Protein AF-A0A3R6VGF9-F1 (afdb_monomer_lite)

InterPro domains:
  IPR011992 EF-hand domain pair [SSF47473] (1-126)

Foldseek 3Di:
DALVVQLVLVCVLQVLADSLLSNQLQCLLPPVNPNDRDPVSLVVLLVLLPDDPDDPVVSLVVLLVSLQSSQPSVPPQKHALVSVVVVQCRRVNPVGDVCPVVLSCVLCPDVDPDRIDGSVSSSVCSVVPGPVSSRVVSNSSSVSSVPDPDVVVVVVCCVPVPVNVLVVLVVLFVDDSVRLVVLVVVLVVVCVPPPWDQQLVCCVVPPCVPFPNLLSVLVCVLCDGTDDSSNVSRVCRQCPPDDPVSVVVVSVSSQDDPNHRPPVSVVSVVVRVVVPDDPDDD

Secondary structure (DSSP, 8-state):
--HHHHHHHHHHH-TT--HHHHHHHHHHH-TT--SS--HHHHHHHHHTTS--SS-HHHHHHHHHHHHHHHH-TT-SSEEEHHHHHHHHHHHH-TT--TTHHHHHHHHH--SS---EEEHHHHHHHHHTTTTTHHHHHHHHHHHHHSS---HHHHHHHHHH-HHHHHHHHHHHSS--HHHHHHHHHHHHHHTTT-SSEEHHHHHHHHHTTTS-HHHHHHHHHHH-SEE-HHHHHHHHIIIIIS-HHHHHHHHHHHH-BTTB--HHHHHHHHHHHHTT------

Sequence (282 aa):
MDKDTFRNMVLQAFPRMPKTLGERLFDVLNTERSGLLQWSELLSGLDLTQNVHGNKALLVENQCKLLFDVYDLSESGLLQRDILDRFTNVIYGVRGIAGADEALSALFDKPSKVSTIGYADFSKAYLTKTPAFLFTWLEKLARHVGRKPHPAILDIQDRYNVVRVRERIERSTLLTLEEICSLEKWFQRSLKGRPKLDTTEFLVDNLERFVSRPFCDLLATFLGKTLDFVGFCTLLSKFSRGDDAAKRLFVFQVAQTDGQIPQDRAVLLEKSLSSAAPDVTL

Radius of gyration: 30.1 Å; chains: 1; bounding box: 65×45×82 Å

Organism: NCBI:txid157072

Structure (mmCIF, N/CA/C/O backbone):
data_AF-A0A3R6VGF9-F1
#
_entry.id   AF-A0A3R6VGF9-F1
#
loop_
_atom_site.group_PDB
_atom_site.id
_atom_site.type_symbol
_atom_site.label_atom_id
_atom_site.label_alt_id
_atom_site.label_comp_id
_atom_site.label_asym_id
_atom_site.label_entity_id
_atom_site.label_seq_id
_atom_site.pdbx_PDB_ins_code
_atom_site.Cartn_x
_atom_site.Cartn_y
_atom_site.Cartn_z
_atom_site.occupancy
_atom_site.B_iso_or_equiv
_atom_site.auth_seq_id
_atom_site.auth_comp_id
_atom_site.auth_asym_id
_atom_site.auth_atom_id
_atom_site.pdbx_PDB_model_num
ATOM 1 N N . MET A 1 1 ? 0.134 2.666 -2.646 1.00 68.50 1 MET A N 1
ATOM 2 C CA . MET A 1 1 ? -0.745 1.502 -2.886 1.00 68.50 1 MET A CA 1
ATOM 3 C C . MET A 1 1 ? -2.165 2.014 -3.009 1.00 68.50 1 MET A C 1
ATOM 5 O O . MET A 1 1 ? -2.587 2.761 -2.140 1.00 68.50 1 MET A O 1
ATOM 9 N N . ASP A 1 2 ? -2.876 1.684 -4.083 1.00 70.50 2 ASP A N 1
ATOM 10 C CA . ASP A 1 2 ? -4.272 2.106 -4.248 1.00 70.50 2 ASP A CA 1
ATOM 11 C C . ASP A 1 2 ? -5.235 1.331 -3.326 1.00 70.50 2 ASP A C 1
ATOM 13 O O . ASP A 1 2 ? -4.895 0.292 -2.744 1.00 70.50 2 ASP A O 1
ATOM 17 N N . LYS A 1 3 ? -6.448 1.873 -3.191 1.00 71.06 3 LYS A N 1
ATOM 18 C CA . LYS A 1 3 ? -7.500 1.393 -2.285 1.00 71.06 3 LYS A CA 1
ATOM 19 C C . LYS A 1 3 ? -7.951 -0.035 -2.603 1.00 71.06 3 LYS A C 1
ATOM 21 O O . LYS A 1 3 ? -8.174 -0.822 -1.684 1.00 71.06 3 LYS A O 1
ATOM 26 N N . ASP A 1 4 ? -8.018 -0.406 -3.881 1.00 68.62 4 ASP A N 1
ATOM 27 C CA . ASP A 1 4 ? -8.412 -1.751 -4.313 1.00 68.62 4 ASP A CA 1
ATOM 28 C C . ASP A 1 4 ? -7.348 -2.800 -3.968 1.00 68.62 4 ASP A C 1
ATOM 30 O O . ASP A 1 4 ? -7.673 -3.886 -3.479 1.00 68.62 4 ASP A O 1
ATOM 34 N N . THR A 1 5 ? -6.073 -2.463 -4.166 1.00 68.62 5 THR A N 1
ATOM 35 C CA . THR A 1 5 ? -4.931 -3.321 -3.839 1.00 68.62 5 THR A CA 1
ATOM 36 C C . THR A 1 5 ? -4.817 -3.539 -2.332 1.00 68.62 5 THR A C 1
ATOM 38 O O . THR A 1 5 ? -4.706 -4.685 -1.887 1.00 68.62 5 THR A O 1
ATOM 41 N N . PHE A 1 6 ? -4.925 -2.472 -1.533 1.00 72.06 6 PHE A N 1
ATOM 42 C CA . PHE A 1 6 ? -4.947 -2.583 -0.072 1.00 72.06 6 PHE A CA 1
ATOM 43 C C . PHE A 1 6 ? -6.117 -3.445 0.402 1.00 72.06 6 PHE A C 1
ATOM 45 O O . PHE A 1 6 ? -5.930 -4.372 1.190 1.00 72.06 6 PHE A O 1
ATOM 52 N N . ARG A 1 7 ? -7.317 -3.207 -0.140 1.00 73.00 7 ARG A N 1
ATOM 53 C CA . ARG A 1 7 ? -8.508 -4.000 0.173 1.00 73.00 7 ARG A CA 1
ATOM 54 C C . ARG A 1 7 ? -8.282 -5.481 -0.106 1.00 73.00 7 ARG A C 1
ATOM 56 O O . ARG A 1 7 ? -8.628 -6.305 0.732 1.00 73.00 7 ARG A O 1
ATOM 63 N N . ASN A 1 8 ? -7.694 -5.837 -1.246 1.00 68.38 8 ASN A N 1
ATOM 64 C CA . ASN A 1 8 ? -7.430 -7.236 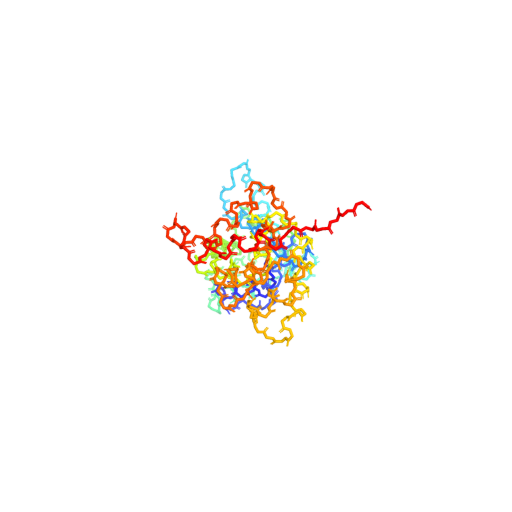-1.580 1.00 68.38 8 ASN A CA 1
ATOM 65 C C . ASN A 1 8 ? -6.459 -7.890 -0.583 1.00 68.38 8 ASN A C 1
ATOM 67 O O . ASN A 1 8 ? -6.690 -9.025 -0.170 1.00 68.38 8 ASN A O 1
ATOM 71 N N . MET A 1 9 ? -5.424 -7.172 -0.138 1.00 68.44 9 MET A N 1
ATOM 72 C CA . MET A 1 9 ? -4.503 -7.660 0.898 1.00 68.44 9 MET A CA 1
ATOM 73 C C . MET A 1 9 ? -5.200 -7.849 2.252 1.00 68.44 9 MET A C 1
ATOM 75 O O . MET A 1 9 ? -4.987 -8.851 2.934 1.00 68.44 9 MET A O 1
ATOM 79 N N . VAL A 1 10 ? -6.072 -6.914 2.633 1.00 67.19 10 VAL A N 1
ATOM 80 C CA . VAL A 1 10 ? -6.846 -6.998 3.877 1.00 67.19 10 VAL A CA 1
ATOM 81 C C . VAL A 1 10 ? -7.865 -8.137 3.819 1.00 67.19 10 VAL A C 1
ATOM 83 O O . VAL A 1 10 ? -7.975 -8.893 4.780 1.00 67.19 10 VAL A O 1
ATOM 86 N N . LEU A 1 11 ? -8.559 -8.325 2.693 1.00 65.62 11 LEU A N 1
ATOM 87 C CA . LEU A 1 11 ? -9.512 -9.421 2.492 1.00 65.62 11 LEU A CA 1
ATOM 88 C C . LEU A 1 11 ? -8.831 -10.794 2.469 1.00 65.62 11 LEU A C 1
ATOM 90 O O . LEU A 1 11 ? -9.431 -11.770 2.906 1.00 65.62 11 LEU A O 1
ATOM 94 N N . GLN A 1 12 ? -7.577 -10.896 2.023 1.00 67.38 12 GLN A N 1
ATOM 95 C CA . GLN A 1 12 ? -6.809 -12.137 2.182 1.00 67.38 12 GLN A CA 1
ATOM 96 C C . GLN A 1 12 ? -6.574 -12.477 3.662 1.00 67.38 12 GLN A C 1
ATOM 98 O O . GLN A 1 12 ? -6.683 -13.640 4.050 1.00 67.38 12 GLN A O 1
ATOM 103 N N . ALA A 1 13 ? -6.301 -11.474 4.501 1.00 64.81 13 ALA A N 1
ATOM 104 C CA . ALA A 1 13 ? -6.105 -11.659 5.940 1.00 64.81 13 ALA A CA 1
ATOM 105 C C . ALA A 1 13 ? -7.428 -11.861 6.707 1.00 64.81 13 ALA A C 1
ATOM 107 O O . ALA A 1 13 ? -7.485 -12.627 7.674 1.00 64.81 13 ALA A O 1
ATOM 108 N N . PHE A 1 14 ? -8.489 -11.179 6.268 1.00 66.00 14 PHE A N 1
ATOM 109 C CA . PHE A 1 14 ? -9.823 -11.163 6.865 1.00 66.00 14 PHE A CA 1
ATOM 110 C C . PHE A 1 14 ? -10.904 -11.310 5.775 1.00 66.00 14 PHE A C 1
ATOM 112 O O . PHE A 1 14 ? -11.552 -10.328 5.409 1.00 66.00 14 PHE A O 1
ATOM 119 N N . PRO A 1 15 ? -11.175 -12.536 5.284 1.00 64.00 15 PRO A N 1
ATOM 120 C CA . PRO A 1 15 ? -12.093 -12.769 4.156 1.00 64.00 15 PRO A CA 1
ATOM 121 C C . PRO A 1 15 ? -13.542 -12.333 4.390 1.00 64.00 15 PRO A C 1
ATOM 123 O O . PRO A 1 15 ? -14.309 -12.184 3.445 1.00 64.00 15 PRO A O 1
ATOM 126 N N . ARG A 1 16 ? -13.928 -12.154 5.656 1.00 63.16 16 ARG A N 1
ATOM 127 C CA . ARG A 1 16 ? -15.272 -11.733 6.076 1.00 63.16 16 ARG A CA 1
ATOM 128 C C . ARG A 1 16 ? -15.379 -10.231 6.343 1.00 63.16 16 ARG A C 1
ATOM 130 O O . ARG A 1 16 ? -16.451 -9.773 6.728 1.00 63.16 16 ARG A O 1
ATOM 137 N N . MET A 1 17 ? -14.296 -9.472 6.166 1.00 65.00 17 MET A N 1
ATOM 138 C CA . MET A 1 17 ? -14.301 -8.028 6.379 1.00 65.00 17 MET A CA 1
ATOM 139 C C . MET A 1 17 ? -15.201 -7.333 5.336 1.00 65.00 17 MET A C 1
ATOM 141 O O . MET A 1 17 ? -14.980 -7.509 4.137 1.00 65.00 17 MET A O 1
ATOM 145 N N . PRO A 1 18 ? -16.210 -6.539 5.749 1.00 63.94 18 PRO A N 1
ATOM 146 C CA . PRO A 1 18 ? -17.002 -5.723 4.844 1.00 63.94 18 PRO A CA 1
ATOM 147 C C . PRO A 1 18 ? -16.113 -4.754 4.075 1.00 63.94 18 PRO A C 1
ATOM 149 O O . PRO A 1 18 ? -15.170 -4.188 4.632 1.00 63.94 18 PRO A O 1
ATOM 152 N N . LYS A 1 19 ? -16.462 -4.506 2.809 1.00 62.78 19 LYS A N 1
ATOM 153 C CA . LYS A 1 19 ? -15.741 -3.554 1.950 1.00 62.78 19 LYS A CA 1
ATOM 154 C C . LYS A 1 19 ? -15.596 -2.185 2.620 1.00 62.78 19 LYS A C 1
ATOM 156 O O . LYS A 1 19 ? -14.497 -1.652 2.653 1.00 62.78 19 LYS A O 1
ATOM 161 N N . TH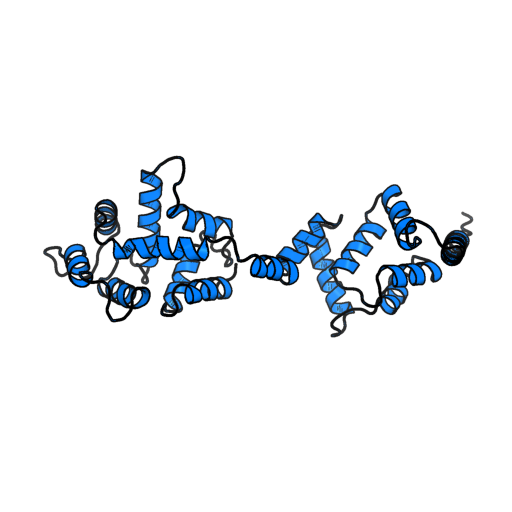R A 1 20 ? -16.662 -1.701 3.251 1.00 63.53 20 THR A N 1
ATOM 162 C CA . THR A 1 20 ? -16.708 -0.417 3.965 1.00 63.53 20 THR A CA 1
ATOM 163 C C . THR A 1 20 ? -15.687 -0.311 5.101 1.00 63.53 20 THR A C 1
ATOM 165 O O . THR A 1 20 ? -15.118 0.753 5.316 1.00 63.53 20 THR A O 1
ATOM 168 N N . LEU A 1 21 ? -15.396 -1.411 5.802 1.00 63.34 21 LEU A N 1
ATOM 169 C CA . LEU A 1 21 ? -14.410 -1.431 6.885 1.00 63.34 21 LEU A CA 1
ATOM 170 C C . LEU A 1 21 ? -12.972 -1.430 6.344 1.00 63.34 21 LEU A C 1
ATOM 172 O O . LEU A 1 21 ? -12.110 -0.746 6.889 1.00 63.34 21 LEU A O 1
ATOM 176 N N . GLY A 1 22 ? -12.722 -2.145 5.242 1.00 66.25 22 GLY A N 1
ATOM 177 C CA . GLY A 1 22 ? -11.436 -2.084 4.539 1.00 66.25 22 GLY A CA 1
ATOM 178 C C . GLY A 1 22 ? -11.168 -0.705 3.924 1.00 66.25 22 GLY A C 1
ATOM 179 O O . GLY A 1 22 ? -10.038 -0.224 3.952 1.00 66.25 22 GLY A O 1
ATOM 180 N N . GLU A 1 23 ? -12.212 -0.048 3.419 1.00 67.81 23 GLU A N 1
ATOM 181 C CA . GLU A 1 23 ? -12.151 1.321 2.902 1.00 67.81 23 GLU A CA 1
ATOM 182 C C . GLU A 1 23 ? -11.879 2.335 4.016 1.00 67.81 23 GLU A C 1
ATOM 184 O O . GLU A 1 23 ? -10.995 3.171 3.856 1.00 67.81 23 GLU A O 1
ATOM 189 N N . ARG A 1 24 ? -12.546 2.206 5.169 1.00 68.62 24 ARG A N 1
ATOM 190 C CA . ARG A 1 24 ? -12.286 3.044 6.347 1.00 68.62 24 ARG A CA 1
ATOM 191 C C . ARG A 1 24 ? -10.858 2.886 6.856 1.00 68.62 24 ARG A C 1
ATOM 193 O O . ARG A 1 24 ? -10.200 3.876 7.143 1.00 68.62 24 ARG A O 1
ATOM 200 N N . LEU A 1 25 ? -10.365 1.652 6.940 1.00 71.00 25 LEU A N 1
ATOM 201 C CA . LEU A 1 25 ? -8.989 1.376 7.344 1.00 71.00 25 LEU A CA 1
ATOM 202 C C . LEU A 1 25 ? -7.981 2.029 6.385 1.00 71.00 25 LEU A C 1
ATOM 204 O O . LEU A 1 25 ? -6.983 2.578 6.836 1.00 71.00 25 LEU A O 1
ATOM 208 N N . PHE A 1 26 ? -8.256 2.006 5.077 1.00 72.56 26 PHE A N 1
ATOM 209 C CA . PHE A 1 26 ? -7.446 2.723 4.093 1.00 72.56 26 PHE A CA 1
ATOM 210 C C . PHE A 1 26 ? -7.464 4.232 4.347 1.00 72.56 26 PHE A C 1
ATOM 212 O O . PHE A 1 26 ? -6.409 4.852 4.365 1.00 72.56 26 PHE A O 1
ATOM 219 N N . ASP A 1 27 ? -8.646 4.810 4.561 1.00 72.81 27 ASP A N 1
ATOM 220 C CA . ASP A 1 27 ? -8.817 6.254 4.730 1.00 72.81 27 ASP A CA 1
ATOM 221 C C . ASP A 1 27 ? -8.158 6.764 6.025 1.00 72.81 27 ASP A C 1
ATOM 223 O O . ASP A 1 27 ? -7.546 7.828 6.019 1.00 72.81 27 ASP A O 1
ATOM 227 N N . VAL A 1 28 ? -8.211 5.979 7.107 1.00 66.12 28 VAL A N 1
ATOM 228 C CA . VAL A 1 28 ? -7.543 6.291 8.383 1.00 66.12 28 VAL A CA 1
ATOM 229 C C . VAL A 1 28 ? -6.015 6.186 8.266 1.00 66.12 28 VAL A C 1
ATOM 231 O O . VAL A 1 28 ? -5.298 6.986 8.862 1.00 66.12 28 VAL A O 1
ATOM 234 N N . LEU A 1 29 ? -5.498 5.219 7.498 1.00 69.12 29 LEU A N 1
ATOM 235 C CA . LEU A 1 29 ? -4.054 5.056 7.287 1.00 69.12 29 LEU A CA 1
ATOM 236 C C . LEU A 1 29 ? -3.481 6.052 6.262 1.00 69.12 29 LEU A C 1
ATOM 238 O O . LEU A 1 29 ? -2.311 6.407 6.357 1.00 69.12 29 LEU A O 1
ATOM 242 N N . ASN A 1 30 ? -4.281 6.509 5.297 1.00 67.31 30 ASN A N 1
ATOM 243 C CA . ASN A 1 30 ? -3.922 7.499 4.273 1.00 67.31 30 ASN A CA 1
ATOM 244 C C . ASN A 1 30 ? -3.957 8.919 4.864 1.00 67.31 30 ASN A C 1
ATOM 246 O O . ASN A 1 30 ? -4.791 9.756 4.503 1.00 67.31 30 ASN A O 1
ATOM 250 N N . THR A 1 31 ? -3.058 9.171 5.816 1.00 63.41 31 THR A N 1
ATOM 251 C CA . THR A 1 31 ? -2.966 10.418 6.585 1.00 63.41 31 THR A CA 1
ATOM 252 C C . THR A 1 31 ? -2.771 11.656 5.713 1.00 63.41 31 THR A C 1
ATOM 254 O O . THR A 1 31 ? -3.313 12.715 6.026 1.00 63.41 31 THR A O 1
ATOM 257 N N . GLU A 1 32 ? -2.066 11.525 4.588 1.00 63.75 32 GLU A N 1
ATOM 258 C CA . GLU A 1 32 ? -1.824 12.619 3.642 1.00 63.75 32 GLU A CA 1
ATOM 259 C C . GLU A 1 32 ? -3.010 12.860 2.694 1.00 63.75 32 GLU A C 1
ATOM 261 O O . GLU A 1 32 ? -2.989 13.797 1.896 1.00 63.75 32 GLU A O 1
ATOM 266 N N . ARG A 1 33 ? -4.062 12.027 2.763 1.00 67.31 33 ARG A N 1
ATOM 267 C CA . ARG A 1 33 ? -5.254 12.078 1.895 1.00 67.31 33 ARG A CA 1
ATOM 268 C C . ARG A 1 33 ? -4.915 12.099 0.401 1.00 67.31 33 ARG A C 1
ATOM 270 O O . ARG A 1 33 ? -5.689 12.595 -0.413 1.00 67.31 33 ARG A O 1
ATOM 277 N N . SER A 1 34 ? -3.785 11.505 0.030 1.00 65.75 34 SER A N 1
ATOM 278 C CA . SER A 1 34 ? -3.274 11.498 -1.345 1.00 65.75 34 SER A CA 1
ATOM 279 C C . SER A 1 34 ? -4.098 10.600 -2.282 1.00 65.75 34 SER A C 1
ATOM 281 O O . SER A 1 34 ? -4.002 10.696 -3.504 1.00 65.75 34 SER A O 1
ATOM 283 N N . GLY A 1 35 ? -4.898 9.696 -1.702 1.00 65.44 35 GLY A N 1
ATOM 284 C CA . GLY A 1 35 ? -5.641 8.655 -2.418 1.00 65.44 35 GLY A CA 1
ATOM 285 C C . GLY A 1 35 ? -4.792 7.413 -2.703 1.00 65.44 35 GLY A C 1
ATOM 286 O O . GLY A 1 35 ? -5.296 6.428 -3.243 1.00 65.44 35 GLY A O 1
ATOM 287 N N . LEU A 1 36 ? -3.517 7.435 -2.303 1.00 64.62 36 LEU A N 1
ATOM 288 C CA . LEU A 1 36 ? -2.565 6.342 -2.420 1.00 64.62 36 LEU A CA 1
ATOM 289 C C . LEU A 1 36 ? -1.889 6.124 -1.069 1.00 64.62 36 LEU A C 1
ATOM 291 O O . LEU A 1 36 ? -1.137 6.967 -0.609 1.00 64.62 36 LEU A O 1
ATOM 295 N N . LEU A 1 37 ? -2.064 4.944 -0.482 1.00 63.38 37 LEU A N 1
ATOM 296 C CA . LEU A 1 37 ? -1.401 4.612 0.771 1.00 63.38 37 LEU A CA 1
ATOM 297 C C . LEU A 1 37 ? 0.100 4.406 0.539 1.00 63.38 37 LEU A C 1
ATOM 299 O O . LEU A 1 37 ? 0.501 3.426 -0.108 1.00 63.38 37 LEU A O 1
ATOM 303 N N . GLN A 1 38 ? 0.930 5.325 1.018 1.00 58.94 38 GLN A N 1
ATOM 304 C CA . GLN A 1 38 ? 2.380 5.225 0.903 1.00 58.94 38 GLN A CA 1
ATOM 305 C C . GLN A 1 38 ? 2.921 4.114 1.802 1.00 58.94 38 GLN A C 1
ATOM 307 O O . GLN A 1 38 ? 2.320 3.732 2.805 1.00 58.94 38 GLN A O 1
ATOM 312 N N . TRP A 1 39 ? 4.086 3.569 1.444 1.00 53.81 39 TRP A N 1
ATOM 313 C CA . TRP A 1 39 ? 4.734 2.552 2.278 1.00 53.81 39 TRP A CA 1
ATOM 314 C C . TRP A 1 39 ? 5.128 3.120 3.645 1.00 53.81 39 TRP A C 1
ATOM 316 O O . TRP A 1 39 ? 5.024 2.408 4.632 1.00 53.81 39 TRP A O 1
ATOM 326 N N . SER A 1 40 ? 5.513 4.397 3.717 1.00 48.94 40 SER A N 1
ATOM 327 C CA . SER A 1 40 ? 5.743 5.115 4.974 1.00 48.94 40 SER A CA 1
ATOM 328 C C . SER A 1 40 ? 4.474 5.223 5.815 1.00 48.94 40 SER A C 1
ATOM 330 O O . SER A 1 40 ? 4.530 4.888 6.984 1.00 48.94 40 SER A O 1
ATOM 332 N N . GLU A 1 41 ? 3.330 5.600 5.239 1.00 57.81 41 GLU A N 1
ATOM 333 C CA . GLU A 1 41 ? 2.043 5.699 5.951 1.00 57.81 41 GLU A CA 1
ATOM 334 C C . GLU A 1 41 ? 1.560 4.338 6.461 1.00 57.81 41 GLU A C 1
ATOM 336 O O . GLU A 1 41 ? 1.147 4.189 7.613 1.00 57.81 41 GLU A O 1
ATOM 341 N N . LEU A 1 42 ? 1.680 3.314 5.613 1.00 59.19 42 LEU A N 1
ATOM 342 C CA . LEU A 1 42 ? 1.379 1.944 5.988 1.00 59.19 42 LEU A CA 1
ATOM 343 C C . LEU A 1 42 ? 2.321 1.473 7.100 1.00 59.19 42 LEU A C 1
ATOM 345 O O . LEU A 1 42 ? 1.854 0.952 8.105 1.00 59.19 42 LEU A O 1
ATOM 349 N N . LEU A 1 43 ? 3.633 1.674 6.952 1.00 52.44 43 LEU A N 1
ATOM 350 C CA . LEU A 1 43 ? 4.606 1.321 7.978 1.00 52.44 43 LEU A CA 1
ATOM 351 C C . LEU A 1 43 ? 4.386 2.108 9.261 1.00 52.44 43 LEU A C 1
ATOM 353 O O . LEU A 1 43 ? 4.469 1.493 10.302 1.00 52.44 43 LEU A O 1
ATOM 357 N N . SER A 1 44 ? 4.055 3.396 9.228 1.00 56.62 44 SER A N 1
ATOM 358 C CA . SER A 1 44 ? 3.752 4.186 10.422 1.00 56.62 44 SER A CA 1
ATOM 359 C C . SER A 1 44 ? 2.507 3.662 11.132 1.00 56.62 44 SER A C 1
ATOM 361 O O . SER A 1 44 ? 2.543 3.473 12.342 1.00 56.62 44 SER A O 1
ATOM 363 N N . GLY A 1 45 ? 1.440 3.326 10.401 1.00 57.28 45 GLY A N 1
ATOM 364 C CA . GLY A 1 45 ? 0.255 2.687 10.979 1.00 57.28 45 GLY A CA 1
ATOM 365 C C . GLY A 1 45 ? 0.501 1.263 11.499 1.00 57.28 45 GLY A C 1
ATOM 366 O O . GLY A 1 45 ? -0.177 0.816 12.422 1.00 57.28 45 GLY A O 1
ATOM 367 N N . LEU A 1 46 ? 1.487 0.553 10.943 1.00 55.28 46 LEU A N 1
ATOM 368 C CA . LEU A 1 46 ? 1.926 -0.776 11.382 1.00 55.28 46 LEU A CA 1
ATOM 369 C C . LEU A 1 46 ? 2.951 -0.726 12.525 1.00 55.28 46 LEU A C 1
ATOM 371 O O . LEU A 1 46 ? 2.954 -1.620 13.369 1.00 55.28 46 LEU A O 1
ATOM 375 N N . ASP A 1 47 ? 3.796 0.299 12.576 1.00 54.66 47 ASP A N 1
ATOM 376 C CA . ASP A 1 47 ? 4.796 0.584 13.614 1.00 54.66 47 ASP A CA 1
ATOM 377 C C . ASP A 1 47 ? 4.103 0.982 14.917 1.00 54.66 47 ASP A C 1
ATOM 379 O O . ASP A 1 47 ? 4.605 0.705 16.001 1.00 54.66 47 ASP A O 1
ATOM 383 N N . LEU A 1 48 ? 2.845 1.437 14.829 1.00 55.66 48 LEU A N 1
ATOM 384 C CA . LEU A 1 48 ? 1.938 1.455 15.970 1.00 55.66 48 LEU A CA 1
ATOM 385 C C . LEU A 1 48 ? 1.788 0.084 16.636 1.00 55.66 48 LEU A C 1
ATOM 387 O O . LEU A 1 48 ? 1.405 0.054 17.786 1.00 55.66 48 LEU A O 1
ATOM 391 N N . THR A 1 49 ? 2.092 -1.049 15.999 1.00 50.31 49 THR A N 1
ATOM 392 C CA . THR A 1 49 ? 2.001 -2.396 16.607 1.00 50.31 49 THR A CA 1
ATOM 393 C C . THR A 1 49 ? 3.348 -3.044 16.926 1.00 50.31 49 THR A C 1
ATOM 395 O O . THR A 1 49 ? 3.369 -4.113 17.541 1.00 50.31 49 THR A O 1
ATOM 398 N N . GLN A 1 50 ? 4.466 -2.439 16.514 1.00 51.94 50 GLN A N 1
ATOM 399 C CA . GLN A 1 50 ? 5.807 -2.969 16.759 1.00 51.94 50 GLN A CA 1
ATOM 400 C C . GLN A 1 50 ? 6.553 -2.102 17.776 1.00 51.94 50 GLN A C 1
ATOM 402 O O . GLN A 1 50 ? 6.188 -0.964 18.048 1.00 51.94 50 GLN A O 1
ATOM 407 N N . ASN A 1 51 ? 7.550 -2.689 18.440 1.00 48.03 51 ASN A N 1
ATOM 408 C CA . ASN A 1 51 ? 8.280 -2.041 19.527 1.00 48.03 51 ASN A CA 1
ATOM 409 C C . ASN A 1 51 ? 9.072 -0.823 19.015 1.00 48.03 51 ASN A C 1
ATOM 411 O O . ASN A 1 51 ? 10.247 -0.944 18.658 1.00 48.03 51 ASN A O 1
ATOM 415 N N . VAL A 1 52 ? 8.446 0.355 19.035 1.00 48.00 52 VAL A N 1
ATOM 416 C CA . VAL A 1 52 ? 9.115 1.635 18.791 1.00 48.00 52 VAL A CA 1
ATOM 417 C C . VAL A 1 52 ? 10.136 1.883 19.900 1.00 48.00 52 VAL A C 1
ATOM 419 O O . VAL A 1 52 ? 9.805 1.940 21.089 1.00 48.00 52 VAL A O 1
ATOM 422 N N . HIS A 1 53 ? 11.396 2.058 19.508 1.00 46.12 53 HIS A N 1
ATOM 423 C CA . HIS A 1 53 ? 12.438 2.569 20.390 1.00 46.12 53 HIS A CA 1
ATOM 424 C C . HIS A 1 53 ? 12.172 4.064 20.619 1.00 46.12 53 HIS A C 1
ATOM 426 O O . HIS A 1 53 ? 12.435 4.872 19.735 1.00 46.12 53 HIS A O 1
ATOM 432 N N . GLY A 1 54 ? 11.634 4.449 21.782 1.00 54.22 54 GLY A N 1
ATOM 433 C CA . GLY A 1 54 ? 11.661 5.860 22.190 1.00 54.22 54 GLY A CA 1
ATOM 434 C C . GLY A 1 54 ? 10.596 6.318 23.183 1.00 54.22 54 GLY A C 1
ATOM 435 O O . GLY A 1 54 ? 10.941 7.003 24.139 1.00 54.22 54 GLY A O 1
ATOM 436 N N . ASN A 1 55 ? 9.318 5.948 23.026 1.00 65.06 55 ASN A N 1
ATOM 437 C CA . ASN A 1 55 ? 8.274 6.352 23.981 1.00 65.06 55 ASN A CA 1
ATOM 438 C C . ASN A 1 55 ? 7.038 5.436 23.930 1.00 65.06 55 ASN A C 1
ATOM 440 O O . ASN A 1 55 ? 6.138 5.604 23.108 1.00 65.06 55 ASN A O 1
ATOM 444 N N . LYS A 1 56 ? 6.979 4.474 24.856 1.00 68.19 56 LYS A N 1
ATOM 445 C CA . LYS A 1 56 ? 5.887 3.495 24.959 1.00 68.19 56 LYS A CA 1
ATOM 446 C C . LYS A 1 56 ? 4.519 4.139 25.228 1.00 68.19 56 LYS A C 1
ATOM 448 O O . LYS A 1 56 ? 3.513 3.590 24.797 1.00 68.19 56 LYS A O 1
ATOM 453 N N . ALA A 1 57 ? 4.466 5.277 25.925 1.00 71.50 57 ALA A N 1
ATOM 454 C CA . ALA A 1 57 ? 3.204 5.950 26.237 1.00 71.50 57 ALA A CA 1
ATOM 455 C C . ALA A 1 57 ? 2.586 6.599 24.990 1.00 71.50 57 ALA A C 1
ATOM 457 O O . ALA A 1 57 ? 1.405 6.400 24.721 1.00 71.50 57 ALA A O 1
ATOM 458 N N . LEU A 1 58 ? 3.410 7.279 24.187 1.00 68.88 58 LEU A N 1
ATOM 459 C CA . LEU A 1 58 ? 2.982 7.888 22.924 1.00 68.88 58 LEU A CA 1
ATOM 460 C C . LEU A 1 58 ? 2.525 6.830 21.905 1.00 68.88 58 LEU A C 1
ATOM 462 O O . LEU A 1 58 ? 1.548 7.025 21.190 1.00 68.88 58 LEU A O 1
ATOM 466 N N . LEU A 1 59 ? 3.204 5.678 21.871 1.00 68.94 59 LEU A N 1
ATOM 467 C CA . LEU A 1 59 ? 2.807 4.537 21.042 1.00 68.94 59 LEU A CA 1
ATOM 468 C C . LEU A 1 59 ? 1.397 4.041 21.396 1.00 68.94 59 LEU A C 1
ATOM 470 O O . LEU A 1 59 ? 0.553 3.872 20.520 1.00 68.94 59 LEU A O 1
ATOM 474 N N . VAL A 1 60 ? 1.147 3.834 22.690 1.00 75.62 60 VAL A N 1
ATOM 475 C CA . VAL A 1 60 ? -0.139 3.369 23.230 1.00 75.62 60 VAL A CA 1
ATOM 476 C C . VAL A 1 60 ? -1.254 4.379 22.951 1.00 75.62 60 VAL A C 1
ATOM 478 O O . VAL A 1 60 ? -2.349 3.987 22.554 1.00 75.62 60 VAL A O 1
ATOM 481 N N . GLU A 1 61 ? -0.977 5.674 23.096 1.00 77.94 61 GLU A N 1
ATOM 482 C CA . GLU A 1 61 ? -1.924 6.740 22.762 1.00 77.94 61 GLU A CA 1
ATOM 483 C C . GLU A 1 61 ? -2.292 6.731 21.271 1.00 77.94 61 GLU A C 1
ATOM 485 O O . GLU A 1 61 ? -3.474 6.732 20.922 1.00 77.94 61 GLU A O 1
ATOM 490 N N . ASN A 1 62 ? -1.299 6.635 20.385 1.00 74.62 62 ASN A N 1
ATOM 491 C CA . ASN A 1 62 ? -1.532 6.615 18.943 1.00 74.62 62 ASN A CA 1
ATOM 492 C C . ASN A 1 62 ? -2.286 5.355 18.483 1.00 74.62 62 ASN A C 1
ATOM 494 O O . ASN A 1 62 ? -3.175 5.453 17.637 1.00 74.62 62 ASN A O 1
ATOM 498 N N . GLN A 1 63 ? -1.986 4.183 19.060 1.00 77.56 63 GLN A N 1
ATOM 499 C CA . GLN A 1 63 ? -2.761 2.956 18.827 1.00 77.56 63 GLN A CA 1
ATOM 500 C C . GLN A 1 63 ? -4.231 3.148 19.214 1.00 77.56 63 GLN A C 1
ATOM 502 O O . GLN A 1 63 ? -5.132 2.788 18.456 1.00 77.56 63 GLN A O 1
ATOM 507 N N . CYS A 1 64 ? -4.474 3.719 20.397 1.00 83.56 64 CYS A N 1
ATOM 508 C CA . CYS A 1 64 ? -5.820 3.955 20.894 1.00 83.56 64 CYS A CA 1
ATOM 509 C C . CYS A 1 64 ? -6.599 4.909 19.983 1.00 83.56 64 CYS A C 1
ATOM 511 O O . CYS A 1 64 ? -7.762 4.651 19.673 1.00 83.56 64 CYS A O 1
ATOM 513 N N . LYS A 1 65 ? -5.960 5.996 19.539 1.00 82.81 65 LYS A N 1
ATOM 514 C CA . LYS A 1 65 ? -6.557 6.970 18.622 1.00 82.81 65 LYS A CA 1
ATOM 515 C C . LYS A 1 65 ? -6.929 6.338 17.284 1.00 82.81 65 LYS A C 1
ATOM 517 O O . LYS A 1 65 ? -8.074 6.450 16.864 1.00 82.81 65 LYS A O 1
ATOM 522 N N . LEU A 1 66 ? -6.008 5.579 16.689 1.00 79.50 66 LEU A N 1
ATOM 523 C CA . LEU A 1 66 ? -6.255 4.843 15.450 1.00 79.50 66 LEU A CA 1
ATOM 524 C C . LEU A 1 66 ? -7.485 3.931 15.566 1.00 79.50 66 LEU A C 1
ATOM 526 O O . LEU A 1 66 ? -8.359 3.936 14.704 1.00 79.50 66 LEU A O 1
ATOM 530 N N . LEU A 1 67 ? -7.552 3.133 16.632 1.00 82.12 67 LEU A N 1
ATOM 531 C CA . LEU A 1 67 ? -8.652 2.197 16.855 1.00 82.12 67 LEU A CA 1
ATOM 532 C C . LEU A 1 67 ? -9.987 2.921 17.034 1.00 82.12 67 LEU A C 1
ATOM 534 O O . LEU A 1 67 ? -10.995 2.477 16.490 1.00 82.12 67 LEU A O 1
ATOM 538 N N . PHE A 1 68 ? -9.987 4.042 17.755 1.00 85.12 68 PHE A N 1
ATOM 539 C CA . PHE A 1 68 ? -11.174 4.872 17.908 1.00 85.12 68 PHE A CA 1
ATOM 540 C C . PHE A 1 68 ? -11.672 5.390 16.553 1.00 85.12 68 PHE A C 1
ATOM 542 O O . PHE A 1 68 ? -12.844 5.216 16.230 1.00 85.12 68 PHE A O 1
ATOM 549 N N . ASP A 1 69 ? -10.775 5.921 15.721 1.00 78.75 69 ASP A N 1
ATOM 550 C CA . ASP A 1 69 ? -11.112 6.457 14.396 1.00 78.75 69 ASP A CA 1
ATOM 551 C C . ASP A 1 69 ? -11.628 5.370 13.430 1.00 78.75 69 ASP A C 1
ATOM 553 O O . ASP A 1 69 ? -12.485 5.630 12.576 1.00 78.75 69 ASP A O 1
ATOM 557 N N . VAL A 1 70 ? -11.137 4.132 13.572 1.00 78.50 70 VAL A N 1
ATOM 558 C CA . VAL A 1 70 ? -11.630 2.959 12.827 1.00 78.50 70 VAL A CA 1
ATOM 559 C C . VAL A 1 70 ? -13.040 2.563 13.270 1.00 78.50 70 VAL A C 1
ATOM 561 O O . VAL A 1 70 ? -13.856 2.180 12.430 1.00 78.50 70 VAL A O 1
ATOM 564 N N . TYR A 1 71 ? -13.334 2.638 14.569 1.00 82.88 71 TYR A N 1
ATOM 565 C CA . TYR A 1 71 ? -14.631 2.248 15.121 1.00 82.88 71 TYR A CA 1
ATOM 566 C C . TYR A 1 71 ? -15.711 3.316 14.982 1.00 82.88 71 TYR A C 1
ATOM 568 O O . TYR A 1 71 ? -16.890 2.968 14.882 1.00 82.88 71 TYR A O 1
ATOM 576 N N . ASP A 1 72 ? -15.343 4.595 14.942 1.00 82.50 72 ASP A N 1
ATOM 577 C CA . ASP A 1 72 ? -16.277 5.693 14.708 1.00 82.50 72 ASP A CA 1
ATOM 578 C C . ASP A 1 72 ? -16.619 5.811 13.217 1.00 82.50 72 ASP A C 1
ATOM 580 O O . ASP A 1 72 ? -16.199 6.731 12.516 1.00 82.50 72 ASP A O 1
ATOM 584 N N . LEU A 1 73 ? -17.404 4.854 12.716 1.00 71.38 73 LEU A N 1
ATOM 585 C CA . LEU A 1 73 ? -17.851 4.834 11.318 1.00 71.38 73 LEU A CA 1
ATOM 586 C C . LEU A 1 73 ? -18.674 6.072 10.937 1.00 71.38 73 LEU A C 1
ATOM 588 O O . LEU A 1 73 ? -18.766 6.406 9.760 1.00 71.38 73 LEU A O 1
ATOM 592 N N . SER A 1 74 ? -19.300 6.712 11.924 1.00 72.50 74 SER A N 1
ATOM 593 C CA . SER A 1 74 ? -20.151 7.890 11.749 1.00 72.50 74 SER A CA 1
ATOM 594 C C . SER A 1 74 ? -19.402 9.221 11.790 1.00 72.50 74 SER A C 1
ATOM 596 O O . SER A 1 74 ? -20.029 10.246 11.535 1.00 72.50 74 SER A O 1
ATOM 598 N N . GLU A 1 75 ? -18.114 9.220 12.155 1.00 76.75 75 GLU A N 1
ATOM 599 C CA . GLU A 1 75 ? -17.341 10.436 12.463 1.00 76.75 75 GLU A CA 1
ATOM 600 C C . GLU A 1 75 ? -18.037 11.345 13.492 1.00 76.75 75 GLU A C 1
ATOM 602 O O . GLU A 1 75 ? -17.927 12.570 13.462 1.00 76.75 75 GLU A O 1
ATOM 607 N N . SER A 1 76 ? -18.795 10.740 14.408 1.00 82.75 76 SER A N 1
ATOM 608 C CA . SER A 1 76 ? -19.597 11.462 15.398 1.00 82.75 76 SER A CA 1
ATOM 609 C C . SER A 1 76 ? -18.802 11.836 16.650 1.00 82.75 76 SER A C 1
ATOM 611 O O . SER A 1 76 ? -19.303 12.559 17.512 1.00 82.75 76 SER A O 1
ATOM 613 N N . GLY A 1 77 ? -17.577 11.323 16.781 1.00 85.00 77 GLY A N 1
ATOM 614 C CA . GLY A 1 77 ? -16.786 11.364 18.006 1.00 85.00 77 GLY A CA 1
ATOM 615 C C . GLY A 1 77 ? -17.298 10.409 19.089 1.00 85.00 77 GLY A C 1
ATOM 616 O O . GLY A 1 77 ? -16.843 10.496 20.233 1.00 85.00 77 GLY A O 1
ATOM 617 N N . LEU A 1 78 ? -18.240 9.516 18.759 1.00 88.31 78 LEU A N 1
ATOM 618 C CA . LEU A 1 78 ? -18.867 8.570 19.679 1.00 88.31 78 LEU A CA 1
ATOM 619 C C . LEU A 1 78 ? -18.907 7.161 19.069 1.00 88.31 78 LEU A C 1
ATOM 621 O O . LEU A 1 78 ? -19.428 6.950 17.977 1.00 88.31 78 LEU A O 1
ATOM 625 N N . LEU A 1 79 ? -18.421 6.164 19.808 1.00 86.75 79 LEU A N 1
ATOM 626 C CA . LEU A 1 79 ? -18.530 4.760 19.406 1.00 86.75 79 LEU A CA 1
ATOM 627 C C . LEU A 1 79 ? -19.861 4.193 19.852 1.00 86.75 79 LEU A C 1
ATOM 629 O O . LEU A 1 79 ? -20.216 4.355 21.014 1.00 86.75 79 LEU A O 1
ATOM 633 N N . GLN A 1 80 ? -20.552 3.471 18.975 1.00 85.94 80 GLN A N 1
ATOM 634 C CA . GLN A 1 80 ? -21.816 2.810 19.292 1.00 85.94 80 GLN A CA 1
ATOM 635 C C . GLN A 1 80 ? -21.596 1.317 19.577 1.00 85.94 80 GLN A C 1
ATOM 637 O O . GLN A 1 80 ? -20.793 0.659 18.906 1.00 85.94 80 GLN A O 1
ATOM 642 N N . ARG A 1 81 ? -22.316 0.759 20.560 1.00 85.38 81 ARG A N 1
ATOM 643 C CA . ARG A 1 81 ? -22.184 -0.662 20.938 1.00 85.38 81 ARG A CA 1
ATOM 644 C C . ARG A 1 81 ? -22.462 -1.596 19.765 1.00 85.38 81 ARG A C 1
ATOM 646 O O . ARG A 1 81 ? -21.691 -2.518 19.534 1.00 85.38 81 ARG A O 1
ATOM 653 N N . ASP A 1 82 ? -23.519 -1.337 19.003 1.00 80.81 82 ASP A N 1
ATOM 654 C CA . ASP A 1 82 ? -23.928 -2.140 17.846 1.00 80.81 82 ASP A CA 1
ATOM 655 C C . ASP A 1 82 ? -22.874 -2.155 16.722 1.00 80.81 82 ASP A C 1
ATOM 657 O O . ASP A 1 82 ? -22.733 -3.152 16.010 1.00 80.81 82 ASP A O 1
ATOM 661 N N . ILE A 1 83 ? -22.099 -1.076 16.559 1.00 81.50 83 ILE A N 1
ATOM 662 C CA . ILE A 1 83 ? -20.957 -1.038 15.635 1.00 81.50 83 ILE A CA 1
ATOM 663 C C . ILE A 1 83 ? -19.851 -1.986 16.108 1.00 81.50 83 ILE A C 1
ATOM 665 O O . ILE A 1 83 ? -19.375 -2.792 15.308 1.00 81.50 83 ILE A O 1
ATOM 669 N N . LEU A 1 84 ? -19.473 -1.937 17.389 1.00 83.31 84 LEU A N 1
ATOM 670 C CA . LEU A 1 84 ? -18.435 -2.817 17.944 1.00 83.31 84 LEU A CA 1
ATOM 671 C C . LEU A 1 84 ? -18.865 -4.292 17.966 1.00 83.31 84 LEU A C 1
ATOM 673 O O . LEU A 1 84 ? -18.045 -5.184 17.736 1.00 83.31 84 LEU A O 1
ATOM 677 N N . ASP A 1 85 ? -20.154 -4.551 18.157 1.00 80.44 85 ASP A N 1
ATOM 678 C CA . ASP A 1 85 ? -20.741 -5.889 18.105 1.00 80.44 85 ASP A CA 1
ATOM 679 C C . ASP A 1 85 ? -20.663 -6.476 16.687 1.00 80.44 85 ASP A C 1
ATOM 681 O O . ASP A 1 85 ? -20.138 -7.573 16.457 1.00 80.44 85 ASP A O 1
ATOM 685 N N . ARG A 1 86 ? -21.091 -5.693 15.685 1.00 77.19 86 ARG A N 1
ATOM 686 C CA . ARG A 1 86 ? -20.956 -6.057 14.266 1.00 77.19 86 ARG A CA 1
ATOM 687 C C . ARG A 1 86 ? -19.497 -6.242 13.869 1.00 77.19 86 ARG A C 1
ATOM 689 O O . ARG A 1 86 ? -19.180 -7.208 13.178 1.00 77.19 86 ARG A O 1
ATOM 696 N N . PHE A 1 87 ? -18.612 -5.359 14.326 1.00 79.69 87 PHE A N 1
ATOM 697 C CA . PHE A 1 87 ? -17.175 -5.466 14.095 1.00 79.69 87 PHE A CA 1
ATOM 698 C C . PHE A 1 87 ? -16.613 -6.784 14.646 1.00 79.69 87 PHE A C 1
ATOM 700 O O . PHE A 1 87 ? -15.908 -7.505 13.939 1.00 79.69 87 PHE A O 1
ATOM 707 N N . THR A 1 88 ? -16.978 -7.149 15.875 1.00 80.19 88 THR A N 1
ATOM 708 C CA . THR A 1 88 ? -16.531 -8.394 16.516 1.00 80.19 88 THR A CA 1
ATOM 709 C C . THR A 1 88 ? -16.971 -9.615 15.710 1.00 80.19 88 THR A C 1
ATOM 711 O O . THR A 1 88 ? -16.151 -10.479 15.388 1.00 80.19 88 THR A O 1
ATOM 714 N N . ASN A 1 89 ? -18.236 -9.645 15.284 1.00 74.75 89 ASN A N 1
ATOM 715 C CA . ASN A 1 89 ? -18.777 -10.707 14.434 1.00 74.75 89 ASN A CA 1
ATOM 716 C C . ASN A 1 89 ? -18.091 -10.787 13.063 1.00 74.75 89 ASN A C 1
ATOM 718 O O . ASN A 1 89 ? -17.900 -11.873 12.515 1.00 74.75 89 ASN A O 1
ATOM 722 N N . VAL A 1 90 ? -17.691 -9.647 12.507 1.00 70.06 90 VAL A N 1
ATOM 723 C CA . VAL A 1 90 ? -16.978 -9.558 11.232 1.00 70.06 90 VAL A CA 1
ATOM 724 C C . VAL A 1 90 ? -15.558 -10.118 11.332 1.00 70.06 90 VAL A C 1
ATOM 726 O O . VAL A 1 90 ? -15.153 -10.931 10.498 1.00 70.06 90 VAL A O 1
ATOM 729 N N . ILE A 1 91 ? -14.795 -9.690 12.339 1.00 72.50 91 ILE A N 1
ATOM 730 C CA . ILE A 1 91 ? -13.376 -10.042 12.469 1.00 72.50 91 ILE A CA 1
ATOM 731 C C . ILE A 1 91 ? -13.198 -11.474 12.968 1.00 72.50 91 ILE A C 1
ATOM 733 O O . ILE A 1 91 ? -12.307 -12.188 12.499 1.00 72.50 91 ILE A O 1
ATOM 737 N N . TYR A 1 92 ? -14.047 -11.902 13.902 1.00 76.94 92 TYR A N 1
ATOM 738 C CA . TYR A 1 92 ? -13.900 -13.176 14.605 1.00 76.94 92 TYR A CA 1
ATOM 739 C C . TYR A 1 92 ? -14.945 -14.229 14.197 1.00 76.94 92 TYR A C 1
ATOM 741 O O . TYR A 1 92 ? -14.771 -15.415 14.476 1.00 76.94 92 TYR A O 1
ATOM 749 N N . GLY A 1 93 ? -15.972 -13.841 13.434 1.00 71.38 93 GLY A N 1
ATOM 750 C CA . GLY A 1 93 ? -17.044 -14.719 12.960 1.00 71.38 93 GLY A CA 1
ATOM 751 C C . GLY A 1 93 ? -18.249 -14.783 13.905 1.00 71.38 93 GLY A C 1
ATOM 752 O O . GLY A 1 93 ? -18.197 -14.306 15.028 1.00 71.38 93 GLY A O 1
ATOM 753 N N . VAL A 1 94 ? -19.328 -15.435 13.453 1.00 62.09 94 VAL A N 1
ATOM 754 C CA . VAL A 1 94 ? -20.639 -15.518 14.144 1.00 62.09 94 VAL A CA 1
ATOM 755 C C . VAL A 1 94 ? -20.580 -16.203 15.517 1.00 62.09 94 VAL A C 1
ATOM 757 O O . VAL A 1 94 ? -21.416 -15.942 16.370 1.00 62.09 94 VAL A O 1
ATOM 760 N N . ARG A 1 95 ? -19.591 -17.077 15.758 1.00 61.22 95 ARG A N 1
ATOM 761 C CA . ARG A 1 95 ? -19.361 -17.661 17.094 1.00 61.22 95 ARG A CA 1
ATOM 762 C C . ARG A 1 95 ? -18.692 -16.676 18.067 1.00 61.22 95 ARG A C 1
ATOM 764 O O . ARG A 1 95 ? -18.614 -16.982 19.251 1.00 61.22 95 ARG A O 1
ATOM 771 N N . GLY A 1 96 ? -18.234 -15.526 17.568 1.00 66.38 96 GLY A N 1
ATOM 772 C CA . GLY A 1 96 ? -17.616 -14.455 18.337 1.00 66.38 96 GLY A CA 1
ATOM 773 C C . GLY A 1 96 ? -16.345 -14.877 19.069 1.00 66.38 96 GLY A C 1
ATOM 774 O O . GLY A 1 96 ? -15.713 -15.892 18.766 1.00 66.38 96 GLY A O 1
ATOM 775 N N . ILE A 1 97 ? -15.981 -14.063 20.054 1.00 78.31 97 ILE A N 1
ATOM 776 C CA . ILE A 1 97 ? -15.003 -14.397 21.088 1.00 78.31 97 ILE A CA 1
ATOM 777 C C . ILE A 1 97 ? -15.786 -14.643 22.376 1.00 78.31 97 ILE A C 1
ATOM 779 O O . ILE A 1 97 ? -16.688 -13.874 22.704 1.00 78.31 97 ILE A O 1
ATOM 783 N N . ALA A 1 98 ? -15.451 -15.709 23.105 1.00 80.38 98 ALA A N 1
ATOM 784 C CA . ALA A 1 98 ? -16.080 -15.988 24.393 1.00 80.38 98 ALA A CA 1
ATOM 785 C C . ALA A 1 98 ? -15.841 -14.815 25.361 1.00 80.38 98 ALA A C 1
ATOM 787 O O . ALA A 1 98 ? -14.703 -14.364 25.503 1.00 80.38 98 ALA A O 1
ATOM 788 N N . GLY A 1 99 ? -16.897 -14.316 26.005 1.00 80.38 99 GLY A N 1
ATOM 789 C CA . GLY A 1 99 ? -16.809 -13.153 26.894 1.00 80.38 99 GLY A CA 1
ATOM 790 C C . GLY A 1 99 ? -16.859 -11.791 26.187 1.00 80.38 99 GLY A C 1
ATOM 791 O O . GLY A 1 99 ? -16.640 -10.767 26.835 1.00 80.38 99 GLY A O 1
ATOM 792 N N . ALA A 1 100 ? -17.069 -11.745 24.863 1.00 82.56 100 ALA A N 1
ATOM 793 C CA . ALA A 1 100 ? -17.098 -10.482 24.125 1.00 82.56 100 ALA A CA 1
ATOM 794 C C . ALA A 1 100 ? -18.303 -9.611 24.494 1.00 82.56 100 ALA A C 1
ATOM 796 O O . ALA A 1 100 ? -18.132 -8.409 24.682 1.00 82.56 100 ALA A O 1
ATOM 797 N N . ASP A 1 101 ? -19.490 -10.204 24.636 1.00 82.06 101 ASP A N 1
ATOM 798 C CA . ASP A 1 101 ? -20.709 -9.459 24.962 1.00 82.06 101 ASP A CA 1
ATOM 799 C C . ASP A 1 101 ? -20.680 -8.920 26.398 1.00 82.06 101 ASP A C 1
ATOM 801 O O . ASP A 1 101 ? -21.043 -7.770 26.636 1.00 82.06 101 ASP A O 1
ATOM 805 N N . GLU A 1 102 ? -20.157 -9.690 27.354 1.00 84.06 102 GLU A N 1
ATOM 806 C CA . GLU A 1 102 ? -19.953 -9.239 28.731 1.00 84.06 102 GLU A CA 1
ATOM 807 C C . GLU A 1 102 ? -18.929 -8.103 28.798 1.00 84.06 102 GLU A C 1
ATOM 809 O O . GLU A 1 102 ? -19.123 -7.125 29.520 1.00 84.06 102 GLU A O 1
ATOM 814 N N . ALA A 1 103 ? -17.851 -8.189 28.016 1.00 84.44 103 ALA A N 1
ATOM 815 C CA . ALA A 1 103 ? -16.831 -7.150 27.988 1.00 84.44 103 ALA A CA 1
ATOM 816 C C . ALA A 1 103 ? -17.298 -5.875 27.267 1.00 84.44 103 ALA A C 1
ATOM 818 O O . ALA A 1 103 ? -16.946 -4.777 27.697 1.00 84.44 103 ALA A O 1
ATOM 819 N N . LEU A 1 104 ? -18.104 -5.994 26.204 1.00 85.69 104 LEU A N 1
ATOM 820 C CA . LEU A 1 104 ? -18.782 -4.843 25.606 1.00 85.69 104 LEU A CA 1
ATOM 821 C C . LEU A 1 104 ? -19.800 -4.272 26.588 1.00 85.69 104 LEU A C 1
ATOM 823 O O . LEU A 1 104 ? -19.806 -3.071 26.812 1.00 85.69 104 LEU A O 1
ATOM 827 N N . SER A 1 105 ? -20.601 -5.100 27.251 1.00 83.81 105 SER A N 1
ATOM 828 C CA . SER A 1 105 ? -21.534 -4.628 28.277 1.00 83.81 105 SER A CA 1
ATOM 829 C C . SER A 1 105 ? -20.802 -3.827 29.352 1.00 83.81 105 SER A C 1
ATOM 831 O O . SER A 1 105 ? -21.170 -2.684 29.579 1.00 83.81 105 SER A O 1
ATOM 833 N N . ALA A 1 106 ? -19.688 -4.332 29.889 1.00 82.94 106 ALA A N 1
ATOM 834 C CA . ALA A 1 106 ? -18.861 -3.618 30.864 1.00 82.94 106 ALA A CA 1
ATOM 835 C C . ALA A 1 106 ? -18.253 -2.306 30.328 1.00 82.94 106 ALA A C 1
ATOM 837 O O . ALA A 1 106 ? -18.080 -1.349 31.081 1.00 82.94 106 ALA A O 1
ATOM 838 N N . LEU A 1 107 ? -17.922 -2.244 29.035 1.00 85.06 107 LEU A N 1
ATOM 839 C CA . LEU A 1 107 ? -17.385 -1.043 28.391 1.00 85.06 107 LEU A CA 1
ATOM 840 C C . LEU A 1 107 ? -18.449 0.061 28.238 1.00 85.06 107 LEU A C 1
ATOM 842 O O . LEU A 1 107 ? -18.118 1.245 28.308 1.00 85.06 107 LEU A O 1
ATOM 846 N N . PHE A 1 108 ? -19.712 -0.326 28.041 1.00 83.38 108 PHE A N 1
ATOM 847 C CA . PHE A 1 108 ? -20.847 0.585 27.863 1.00 83.38 108 PHE A CA 1
ATOM 848 C C . PHE A 1 108 ? -21.705 0.762 29.132 1.00 83.38 108 PHE A C 1
ATOM 850 O O . PHE A 1 108 ? -22.576 1.631 29.142 1.00 83.38 108 PHE A O 1
ATOM 857 N N . ASP A 1 109 ? -21.458 -0.004 30.203 1.00 70.19 109 ASP A N 1
ATOM 858 C CA . ASP A 1 109 ? -22.182 0.053 31.482 1.00 70.19 109 ASP A CA 1
ATOM 859 C C . ASP A 1 109 ? -21.787 1.302 32.282 1.00 70.19 109 ASP A C 1
ATOM 861 O O . ASP A 1 109 ? -21.054 1.289 33.274 1.00 70.19 109 ASP A O 1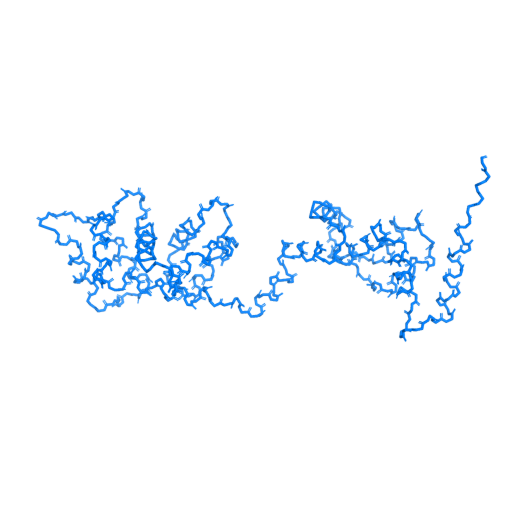
ATOM 865 N N . LYS A 1 110 ? -22.306 2.440 31.834 1.00 61.69 110 LYS A N 1
ATOM 866 C CA . LYS A 1 110 ? -22.552 3.586 32.703 1.00 61.69 110 LYS A CA 1
ATOM 867 C C . LYS A 1 110 ? -23.999 3.499 33.205 1.00 61.69 110 LYS A C 1
ATOM 869 O O . LYS A 1 110 ? -24.860 3.002 32.487 1.00 61.69 110 LYS A O 1
ATOM 874 N N . PRO A 1 111 ? -24.322 4.045 34.392 1.00 53.25 111 PRO A N 1
ATOM 875 C CA . PRO A 1 111 ? -25.689 4.060 34.946 1.00 53.25 111 PRO A CA 1
ATOM 876 C C . PRO A 1 111 ? -26.718 4.839 34.097 1.00 53.25 111 PRO A C 1
ATOM 878 O O . PRO A 1 111 ? -27.889 4.943 34.457 1.00 53.25 111 PRO A O 1
ATOM 881 N N . SER A 1 112 ? -26.295 5.375 32.955 1.00 47.81 112 SER A N 1
ATOM 882 C CA . SER A 1 112 ? -27.114 6.042 31.957 1.00 47.81 112 SER A CA 1
ATOM 883 C C . SER A 1 112 ? -27.235 5.102 30.760 1.00 47.81 112 SER A C 1
ATOM 885 O O . SER A 1 112 ? -26.215 4.619 30.287 1.00 47.81 112 SER A O 1
ATOM 887 N N . LYS A 1 113 ? -28.451 4.882 30.240 1.00 56.19 113 LYS A N 1
ATOM 888 C CA . LYS A 1 113 ? -28.778 4.099 29.023 1.00 56.19 113 LYS A CA 1
ATOM 889 C C . LYS A 1 113 ? -28.149 4.668 27.733 1.00 56.19 113 LYS A C 1
ATOM 891 O O . LYS A 1 113 ? -28.841 4.908 26.747 1.00 56.19 113 LYS A O 1
ATOM 896 N N . VAL A 1 114 ? -26.861 4.963 27.741 1.00 59.03 114 VAL A N 1
ATOM 897 C CA . VAL A 1 114 ? -26.141 5.554 26.627 1.00 59.03 114 VAL A CA 1
ATOM 898 C C . VAL A 1 114 ? -25.421 4.407 25.939 1.00 59.03 114 VAL A C 1
ATOM 900 O O . VAL A 1 114 ? -24.435 3.880 26.437 1.00 59.03 114 VAL A O 1
ATOM 903 N N . SER A 1 115 ? -25.928 4.009 24.775 1.00 76.12 115 SER A N 1
ATOM 904 C CA . SER A 1 115 ? -25.341 2.973 23.915 1.00 76.12 115 SER A CA 1
ATOM 905 C C . SER A 1 115 ? -24.055 3.434 23.217 1.00 76.12 115 SER A C 1
ATOM 907 O O . SER A 1 115 ? -23.656 2.837 22.214 1.00 76.12 115 SER A O 1
ATOM 909 N N . THR A 1 116 ? -23.444 4.520 23.703 1.00 86.50 116 THR A N 1
ATOM 910 C CA . THR A 1 116 ? -22.311 5.191 23.078 1.00 86.50 116 THR A CA 1
ATOM 911 C C . THR A 1 116 ? -21.230 5.588 24.078 1.00 86.50 116 THR A C 1
ATOM 913 O O . THR A 1 116 ? -21.546 6.004 25.191 1.00 86.50 116 THR A O 1
ATOM 916 N N . ILE A 1 117 ? -19.965 5.551 23.665 1.00 88.62 117 ILE A N 1
ATOM 917 C CA . ILE A 1 117 ? -18.819 5.999 24.472 1.00 88.62 117 ILE A CA 1
ATOM 918 C C . ILE A 1 117 ? -17.950 6.990 23.696 1.00 88.62 117 ILE A C 1
ATOM 920 O O . ILE A 1 117 ? -17.814 6.887 22.480 1.00 88.62 117 ILE A O 1
ATOM 924 N N . GLY A 1 118 ? -17.347 7.946 24.403 1.00 89.81 118 GLY A N 1
ATOM 925 C CA . GLY A 1 118 ? -16.383 8.887 23.826 1.00 89.81 118 GLY A CA 1
ATOM 926 C C . GLY A 1 118 ? -14.935 8.403 23.948 1.00 89.81 118 GLY A C 1
ATOM 927 O O . GLY A 1 118 ? -14.640 7.427 24.643 1.00 89.81 118 GLY A O 1
ATOM 928 N N . TYR A 1 119 ? -14.011 9.134 23.319 1.00 89.44 119 TYR A N 1
ATOM 929 C CA . TYR A 1 119 ? -12.584 8.785 23.290 1.00 89.44 119 TYR A CA 1
ATOM 930 C C . TYR A 1 119 ? -11.957 8.619 24.681 1.00 89.44 119 TYR A C 1
ATOM 932 O O . TYR A 1 119 ? -11.173 7.700 24.893 1.00 89.44 119 TYR A O 1
ATOM 940 N N . ALA A 1 120 ? -12.324 9.460 25.652 1.00 88.38 120 ALA A N 1
ATOM 941 C CA . ALA A 1 120 ? -11.756 9.400 27.001 1.00 88.38 120 ALA A CA 1
ATOM 942 C C . ALA A 1 120 ? -12.060 8.070 27.718 1.00 88.38 120 ALA A C 1
ATOM 944 O O . ALA A 1 120 ? -11.173 7.478 28.335 1.00 88.38 120 ALA A O 1
ATOM 945 N N . ASP A 1 121 ? -13.296 7.576 27.605 1.00 87.75 121 ASP A N 1
ATOM 946 C CA . ASP A 1 121 ? -13.702 6.303 28.210 1.00 87.75 121 ASP A CA 1
ATOM 947 C C . ASP A 1 121 ? -13.059 5.118 27.485 1.00 87.75 121 ASP A C 1
ATOM 949 O O . ASP A 1 121 ? -12.537 4.204 28.123 1.00 87.75 121 ASP A O 1
ATOM 953 N N . PHE A 1 122 ? -13.035 5.172 26.150 1.00 88.56 122 PHE A N 1
ATOM 954 C CA . PHE A 1 122 ? -12.389 4.162 25.319 1.00 88.56 122 PHE A CA 1
ATOM 955 C C . PHE A 1 122 ? -10.878 4.075 25.585 1.00 88.56 122 PHE A C 1
ATOM 957 O O . PHE A 1 122 ? -10.340 2.981 25.735 1.00 88.56 122 PHE A O 1
ATOM 964 N N . SER A 1 123 ? -10.202 5.216 25.730 1.00 88.88 123 SER A N 1
ATOM 965 C CA . SER A 1 123 ? -8.775 5.297 26.057 1.00 88.88 123 SER A CA 1
ATOM 966 C C . SER A 1 123 ? -8.466 4.746 27.443 1.00 88.88 123 SER A C 1
ATOM 968 O O . SER A 1 123 ? -7.537 3.952 27.612 1.00 88.88 123 SER A O 1
ATOM 970 N N . LYS A 1 124 ? -9.306 5.055 28.436 1.00 87.19 124 LYS A N 1
ATOM 971 C CA . LYS A 1 124 ? -9.192 4.448 29.765 1.00 87.19 124 LYS A CA 1
ATOM 972 C C . LYS A 1 124 ? -9.309 2.921 29.698 1.00 87.19 124 LYS A C 1
ATOM 974 O O . LYS A 1 124 ? -8.521 2.229 30.339 1.00 87.19 124 LYS A O 1
ATOM 979 N N . ALA A 1 125 ? -10.248 2.405 28.908 1.00 84.44 125 ALA A N 1
ATOM 980 C CA . ALA A 1 125 ? -10.451 0.973 28.704 1.00 84.44 125 ALA A CA 1
ATOM 981 C C . ALA A 1 125 ? -9.283 0.306 27.939 1.00 84.44 125 ALA A C 1
ATOM 983 O O . ALA A 1 125 ? -8.837 -0.793 28.283 1.00 84.44 125 ALA A O 1
ATOM 984 N N . TYR A 1 126 ? -8.709 1.008 26.957 1.00 83.44 126 TYR A N 1
ATOM 985 C CA . TYR A 1 126 ? -7.508 0.588 26.232 1.00 83.44 126 TYR A CA 1
ATOM 986 C C . TYR A 1 126 ? -6.305 0.410 27.163 1.00 83.44 126 TYR A C 1
ATOM 988 O O . TYR A 1 126 ? -5.642 -0.630 27.147 1.00 83.44 126 TYR A O 1
ATOM 996 N N . LEU A 1 127 ? -6.058 1.399 28.028 1.00 82.19 127 LEU A N 1
ATOM 997 C CA . LEU A 1 127 ? -4.950 1.392 28.986 1.00 82.19 127 LEU A CA 1
ATOM 998 C C . LEU A 1 127 ? -5.065 0.260 30.013 1.00 82.19 127 LEU A C 1
ATOM 1000 O O . LEU A 1 127 ? -4.050 -0.310 30.415 1.00 82.19 127 LEU A O 1
ATOM 1004 N N . THR A 1 128 ? -6.286 -0.111 30.401 1.00 81.62 128 THR A N 1
ATOM 1005 C CA . THR A 1 128 ? -6.549 -1.265 31.276 1.00 81.62 128 THR A CA 1
ATOM 1006 C C . THR A 1 128 ? -6.659 -2.591 30.511 1.00 81.62 128 THR A C 1
ATOM 1008 O O . THR A 1 128 ? -6.947 -3.622 31.117 1.00 81.62 128 THR A O 1
ATOM 1011 N N . LYS A 1 129 ? -6.414 -2.593 29.189 1.00 67.31 129 LYS A N 1
ATOM 1012 C CA . LYS A 1 129 ? -6.511 -3.747 28.273 1.00 67.31 129 LYS A CA 1
ATOM 1013 C C . LYS A 1 129 ? -7.852 -4.483 28.305 1.00 67.31 129 LYS A C 1
ATOM 1015 O O . LYS A 1 129 ? -7.919 -5.689 28.058 1.00 67.31 129 LYS A O 1
ATOM 1020 N N . THR A 1 130 ? -8.932 -3.758 28.553 1.00 71.25 130 THR A N 1
ATOM 1021 C CA . THR A 1 130 ? -10.283 -4.320 28.597 1.00 71.25 130 THR A CA 1
ATOM 1022 C C . THR A 1 130 ? -11.131 -3.612 27.541 1.00 71.25 130 THR A C 1
ATOM 1024 O O . THR A 1 130 ? -11.281 -2.403 27.658 1.00 71.25 130 THR A O 1
ATOM 1027 N N . PRO A 1 131 ? -11.685 -4.279 26.506 1.00 75.94 131 PRO A N 1
ATOM 1028 C CA . PRO A 1 131 ? -11.538 -5.676 26.076 1.00 75.94 131 PRO A CA 1
ATOM 1029 C C . PRO A 1 131 ? -10.375 -5.903 25.089 1.00 75.94 131 PRO A C 1
ATOM 1031 O O . PRO A 1 131 ? -10.334 -5.309 24.012 1.00 75.94 131 PRO A O 1
ATOM 1034 N N . ALA A 1 132 ? -9.478 -6.855 25.372 1.00 79.31 132 ALA A N 1
ATOM 1035 C CA . ALA A 1 132 ? -8.308 -7.150 24.529 1.00 79.31 132 ALA A CA 1
ATOM 1036 C C . ALA A 1 132 ? -8.631 -7.497 23.057 1.00 79.31 132 ALA A C 1
ATOM 1038 O O . ALA A 1 132 ? -7.821 -7.246 22.159 1.00 79.31 132 ALA A O 1
ATOM 1039 N N . PHE A 1 133 ? -9.806 -8.061 22.764 1.00 82.25 133 PHE A N 1
ATOM 1040 C CA . PHE A 1 133 ? -10.183 -8.406 21.390 1.00 82.25 133 PHE A CA 1
ATOM 1041 C C . PHE A 1 133 ? -10.446 -7.193 20.491 1.00 82.25 133 PHE A C 1
ATOM 1043 O O . PHE A 1 133 ? -10.293 -7.299 19.273 1.00 82.25 133 PHE A O 1
ATOM 1050 N N . LEU A 1 134 ? -10.783 -6.034 21.061 1.00 80.38 134 LEU A N 1
ATOM 1051 C CA . LEU A 1 134 ? -10.892 -4.794 20.293 1.00 80.38 134 LEU A CA 1
ATOM 1052 C C . LEU A 1 134 ? -9.520 -4.287 19.838 1.00 80.38 134 LEU A C 1
ATOM 1054 O O . LEU A 1 134 ? -9.445 -3.383 19.017 1.00 80.38 134 LEU A O 1
ATOM 1058 N N . PHE A 1 135 ? -8.422 -4.849 20.338 1.00 78.75 135 PHE A N 1
ATOM 1059 C CA . PHE A 1 135 ? -7.085 -4.291 20.127 1.00 78.75 135 PHE A CA 1
ATOM 1060 C C . PHE A 1 135 ? -6.141 -5.291 19.448 1.00 78.75 135 PHE A C 1
ATOM 1062 O O . PHE A 1 135 ? -5.341 -4.931 18.590 1.00 78.75 135 PHE A O 1
ATOM 1069 N N . THR A 1 136 ? -6.287 -6.580 19.754 1.00 77.31 136 THR A N 1
ATOM 1070 C CA . THR A 1 136 ? -5.417 -7.660 19.247 1.00 77.31 136 THR A CA 1
ATOM 1071 C C . THR A 1 136 ? -5.572 -7.958 17.752 1.00 77.31 136 THR A C 1
ATOM 1073 O O . THR A 1 136 ? -4.643 -8.485 17.131 1.00 77.31 136 THR A O 1
ATOM 1076 N N . TRP A 1 137 ? -6.704 -7.614 17.127 1.00 75.62 137 TRP A N 1
ATOM 1077 C CA . TRP A 1 137 ? -6.871 -7.790 15.679 1.00 75.62 137 TRP A CA 1
ATOM 1078 C C . TRP A 1 137 ? -5.912 -6.902 14.876 1.00 75.62 137 TRP A C 1
ATOM 1080 O O . TRP A 1 137 ? -5.464 -7.323 13.809 1.00 75.62 137 TRP A O 1
ATOM 1090 N N . LEU A 1 138 ? -5.557 -5.723 15.401 1.00 71.69 138 LEU A N 1
ATOM 1091 C CA . LEU A 1 138 ? -4.640 -4.786 14.757 1.00 71.69 138 LEU A CA 1
ATOM 1092 C C . LEU A 1 138 ? -3.230 -5.379 14.681 1.00 71.69 138 LEU A C 1
ATOM 1094 O O . LEU A 1 138 ? -2.588 -5.313 13.640 1.00 71.69 138 LEU A O 1
ATOM 1098 N N . GLU A 1 139 ? -2.778 -6.067 15.731 1.00 70.25 139 GLU A N 1
ATOM 1099 C CA . GLU A 1 139 ? -1.510 -6.805 15.702 1.00 70.25 139 GLU A CA 1
ATOM 1100 C C . GLU A 1 139 ? -1.534 -7.953 14.684 1.00 70.25 139 GLU A C 1
ATOM 1102 O O . GLU A 1 139 ? -0.529 -8.247 14.034 1.00 70.25 139 GLU A O 1
ATOM 1107 N N . LYS A 1 140 ? -2.677 -8.639 14.543 1.00 69.12 140 LYS A N 1
ATOM 1108 C CA . LYS A 1 140 ? -2.844 -9.719 13.559 1.00 69.12 140 LYS A CA 1
ATOM 1109 C C . LYS A 1 140 ? -2.823 -9.170 12.134 1.00 69.12 140 LYS A C 1
ATOM 1111 O O . LYS A 1 140 ? -2.147 -9.751 11.285 1.00 69.12 140 LYS A O 1
ATOM 1116 N N . LEU A 1 141 ? -3.518 -8.057 11.892 1.00 67.75 141 LEU A N 1
ATOM 1117 C CA . LEU A 1 141 ? -3.448 -7.303 10.645 1.00 67.75 141 LEU A CA 1
ATOM 1118 C C . LEU A 1 141 ? -2.001 -6.897 10.374 1.00 67.75 141 LEU A C 1
ATOM 1120 O O . LEU A 1 141 ? -1.488 -7.166 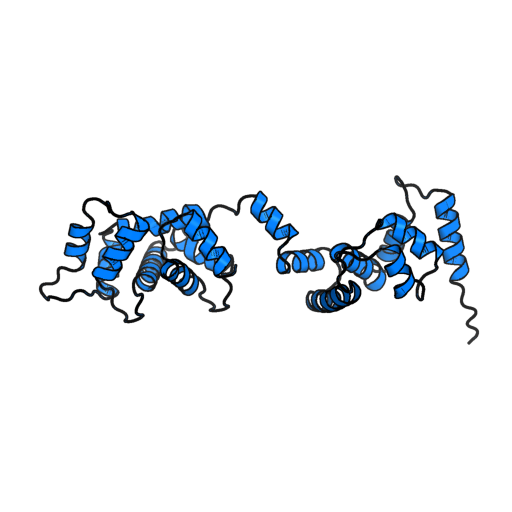9.292 1.00 67.75 141 LEU A O 1
ATOM 1124 N N . ALA A 1 142 ? -1.312 -6.341 11.367 1.00 63.81 142 ALA A N 1
ATOM 1125 C CA . ALA A 1 142 ? 0.030 -5.838 11.175 1.00 63.81 142 ALA A CA 1
ATOM 1126 C C . ALA A 1 142 ? 1.069 -6.929 10.922 1.00 63.81 142 ALA A C 1
ATOM 1128 O O . ALA A 1 142 ? 1.959 -6.764 10.094 1.00 63.81 142 ALA A O 1
ATOM 1129 N N . ARG A 1 143 ? 0.907 -8.106 11.531 1.00 64.31 143 ARG A N 1
ATOM 1130 C CA . ARG A 1 143 ? 1.695 -9.298 11.188 1.00 64.31 143 ARG A CA 1
ATOM 1131 C C . ARG A 1 143 ? 1.426 -9.818 9.777 1.00 64.31 143 ARG A C 1
ATOM 1133 O O . ARG A 1 143 ? 2.277 -10.519 9.238 1.00 64.31 143 ARG A O 1
ATOM 1140 N N . HIS A 1 144 ? 0.262 -9.540 9.193 1.00 59.38 144 HIS A N 1
ATOM 1141 C CA . HIS A 1 144 ? -0.096 -10.006 7.853 1.00 59.38 144 HIS A CA 1
ATOM 1142 C C . HIS A 1 144 ? 0.295 -9.000 6.765 1.00 59.38 144 HIS A C 1
ATOM 1144 O O . HIS A 1 144 ? 0.853 -9.389 5.745 1.00 59.38 144 HIS A O 1
ATOM 1150 N N . VAL A 1 145 ? 0.055 -7.714 7.016 1.00 52.62 145 VAL A N 1
ATOM 1151 C CA . VAL A 1 145 ? 0.333 -6.605 6.096 1.00 52.62 145 VAL A CA 1
ATOM 1152 C C . VAL A 1 145 ? 1.783 -6.114 6.218 1.00 52.62 145 VAL A C 1
ATOM 1154 O O . VAL A 1 145 ? 2.375 -5.704 5.228 1.00 52.62 145 VAL A O 1
ATOM 1157 N N . GLY A 1 146 ? 2.389 -6.224 7.404 1.00 46.72 146 GLY A N 1
ATOM 1158 C CA . GLY A 1 146 ? 3.794 -5.890 7.676 1.00 46.72 146 GLY A CA 1
ATOM 1159 C C . GLY A 1 146 ? 4.794 -7.009 7.372 1.00 46.72 146 GLY A C 1
ATOM 1160 O O . GLY A 1 146 ? 5.995 -6.841 7.591 1.00 46.72 146 GLY A O 1
ATOM 1161 N N . ARG A 1 147 ? 4.348 -8.159 6.847 1.00 49.25 147 ARG A N 1
ATOM 1162 C CA . ARG A 1 147 ? 5.271 -9.100 6.197 1.00 49.25 147 ARG A CA 1
ATOM 1163 C C . ARG A 1 147 ? 5.816 -8.411 4.952 1.00 49.25 147 ARG A C 1
ATOM 1165 O O . ARG A 1 147 ? 5.026 -7.908 4.157 1.00 49.25 147 ARG A O 1
ATOM 1172 N N . LYS A 1 148 ? 7.150 -8.401 4.781 1.00 42.94 148 LYS A N 1
ATOM 1173 C CA . LYS A 1 148 ? 7.778 -7.972 3.520 1.00 42.94 148 LYS A CA 1
ATOM 1174 C C . LYS A 1 148 ? 6.962 -8.583 2.375 1.00 42.94 148 LYS A C 1
ATOM 1176 O O . LYS A 1 148 ? 6.720 -9.796 2.442 1.00 42.94 148 LYS A O 1
ATOM 1181 N N . PRO A 1 149 ? 6.490 -7.780 1.401 1.00 41.69 149 PRO A N 1
ATOM 1182 C CA . PRO A 1 149 ? 5.703 -8.299 0.295 1.00 41.69 149 PRO A CA 1
ATOM 1183 C C . PRO A 1 149 ? 6.412 -9.527 -0.259 1.00 41.69 149 PRO A C 1
ATOM 1185 O O . PRO A 1 149 ? 7.638 -9.522 -0.406 1.00 41.69 149 PRO A O 1
ATOM 1188 N N . HIS A 1 150 ? 5.648 -10.607 -0.447 1.00 41.31 150 HIS A N 1
ATOM 1189 C CA . HIS A 1 150 ? 6.193 -11.887 -0.884 1.00 41.31 150 HIS A CA 1
ATOM 1190 C C . HIS A 1 150 ? 7.157 -11.631 -2.053 1.00 41.31 150 HIS A C 1
ATOM 1192 O O . HIS A 1 150 ? 6.796 -10.840 -2.926 1.00 41.31 150 HIS A O 1
ATOM 1198 N N . PRO A 1 151 ? 8.350 -12.249 -2.112 1.00 46.34 151 PRO A N 1
ATOM 1199 C CA . PRO A 1 151 ? 9.340 -11.939 -3.146 1.00 46.34 151 PRO A CA 1
ATOM 1200 C C . PRO A 1 151 ? 8.759 -11.958 -4.567 1.00 46.34 151 PRO A C 1
ATOM 1202 O O . PRO A 1 151 ? 9.073 -11.093 -5.370 1.00 46.34 151 PRO A O 1
ATOM 1205 N N . ALA A 1 152 ? 7.813 -12.864 -4.837 1.00 41.66 152 ALA A N 1
ATOM 1206 C CA . ALA A 1 152 ? 7.074 -12.900 -6.102 1.00 41.66 152 ALA A CA 1
ATOM 1207 C C . ALA A 1 152 ? 6.200 -11.654 -6.372 1.00 41.66 152 ALA A C 1
ATOM 1209 O O . ALA A 1 152 ? 6.067 -11.246 -7.515 1.00 41.66 152 ALA A O 1
ATOM 1210 N N . ILE A 1 153 ? 5.606 -11.036 -5.348 1.00 41.16 153 ILE A N 1
ATOM 1211 C CA . ILE A 1 153 ? 4.826 -9.793 -5.469 1.00 41.16 153 ILE A CA 1
ATOM 1212 C C . ILE A 1 153 ? 5.753 -8.598 -5.691 1.00 41.16 153 ILE A C 1
ATOM 1214 O O . ILE A 1 153 ? 5.426 -7.748 -6.509 1.00 41.16 153 ILE A O 1
ATOM 1218 N N . LEU A 1 154 ? 6.904 -8.540 -5.010 1.00 47.56 154 LEU A N 1
ATOM 1219 C CA . LEU A 1 154 ? 7.931 -7.526 -5.285 1.00 47.56 154 LEU A CA 1
ATOM 1220 C C . LEU A 1 154 ? 8.424 -7.623 -6.725 1.00 47.56 154 LEU A C 1
ATOM 1222 O O . LEU A 1 154 ? 8.480 -6.625 -7.428 1.00 47.56 154 LEU A O 1
ATOM 1226 N N . ASP A 1 155 ? 8.690 -8.839 -7.176 1.00 48.47 155 ASP A N 1
ATOM 1227 C CA . ASP A 1 155 ? 9.120 -9.120 -8.536 1.00 48.47 155 ASP A CA 1
ATOM 1228 C C . ASP A 1 155 ? 8.030 -8.756 -9.567 1.00 48.47 155 ASP A C 1
ATOM 1230 O O . ASP A 1 155 ? 8.308 -8.141 -10.592 1.00 48.47 155 ASP A O 1
ATOM 1234 N N . ILE A 1 156 ? 6.752 -9.012 -9.266 1.00 45.16 156 ILE A N 1
ATOM 1235 C CA . ILE A 1 156 ? 5.622 -8.539 -10.083 1.00 45.16 156 ILE A CA 1
ATOM 1236 C C . ILE A 1 156 ? 5.514 -7.005 -10.054 1.00 45.16 156 ILE A C 1
ATOM 1238 O O . ILE A 1 156 ? 5.273 -6.390 -11.089 1.00 45.16 156 ILE A O 1
ATOM 1242 N N . GLN A 1 157 ? 5.697 -6.356 -8.905 1.00 43.97 157 GLN A N 1
ATOM 1243 C CA . GLN A 1 157 ? 5.647 -4.896 -8.806 1.00 43.97 157 GLN A CA 1
ATOM 1244 C C . GLN A 1 157 ? 6.796 -4.247 -9.578 1.00 43.97 157 GLN A C 1
ATOM 1246 O O . GLN A 1 157 ? 6.552 -3.329 -10.353 1.00 43.97 157 GLN A O 1
ATOM 1251 N N . ASP A 1 158 ? 8.016 -4.760 -9.458 1.00 51.75 158 ASP A N 1
ATOM 1252 C CA . ASP A 1 158 ? 9.158 -4.286 -10.237 1.00 51.75 158 ASP A CA 1
ATOM 1253 C C . ASP A 1 158 ? 8.962 -4.528 -11.741 1.00 51.75 158 ASP A C 1
ATOM 1255 O O . ASP A 1 158 ? 9.446 -3.748 -12.566 1.00 51.75 158 ASP A O 1
ATOM 1259 N N . ARG A 1 159 ? 8.237 -5.582 -12.133 1.00 51.53 159 ARG A N 1
ATOM 1260 C CA . ARG A 1 159 ? 7.977 -5.893 -13.546 1.00 51.53 159 ARG A CA 1
ATOM 1261 C C . ARG A 1 159 ? 6.811 -5.117 -14.161 1.00 51.53 159 ARG A C 1
ATOM 1263 O O . ARG A 1 159 ? 6.915 -4.741 -15.325 1.00 51.53 159 ARG A O 1
ATOM 1270 N N . TYR A 1 160 ? 5.735 -4.865 -13.417 1.00 44.34 160 TYR A N 1
ATOM 1271 C CA . TYR A 1 160 ? 4.462 -4.397 -13.984 1.00 44.34 160 TYR A CA 1
ATOM 1272 C C . TYR A 1 160 ? 3.938 -3.080 -13.395 1.00 44.34 160 TYR A C 1
ATOM 1274 O O . TYR A 1 160 ? 3.035 -2.479 -13.976 1.00 44.34 160 TYR A O 1
ATOM 1282 N N . ASN A 1 161 ? 4.475 -2.592 -12.270 1.00 51.53 161 ASN A N 1
ATOM 1283 C CA . ASN A 1 161 ? 4.066 -1.296 -11.730 1.00 51.53 161 ASN A CA 1
ATOM 1284 C C . ASN A 1 161 ? 4.743 -0.164 -12.513 1.00 51.53 161 ASN A C 1
ATOM 1286 O O . ASN A 1 161 ? 5.952 0.036 -12.422 1.00 51.53 161 ASN A O 1
ATOM 1290 N N . VAL A 1 162 ? 3.942 0.617 -13.235 1.00 60.47 162 VAL A N 1
ATOM 1291 C CA . VAL A 1 162 ? 4.409 1.706 -14.106 1.00 60.47 162 VAL A CA 1
ATOM 1292 C C . VAL A 1 162 ? 5.267 2.732 -13.354 1.00 60.47 162 VAL A C 1
ATOM 1294 O O . VAL A 1 162 ? 6.270 3.195 -13.887 1.00 60.47 162 VAL A O 1
ATOM 1297 N N . VAL A 1 163 ? 4.942 3.047 -12.097 1.00 61.78 163 VAL A N 1
ATOM 1298 C CA . VAL A 1 163 ? 5.719 3.998 -11.282 1.00 61.78 163 VAL A CA 1
ATOM 1299 C C . VAL A 1 163 ? 7.100 3.426 -10.953 1.00 61.78 163 VAL A C 1
ATOM 1301 O O . VAL A 1 163 ? 8.107 4.085 -11.190 1.00 61.78 163 VAL A O 1
ATOM 1304 N N . ARG A 1 164 ? 7.167 2.165 -10.505 1.00 64.88 164 ARG A N 1
ATOM 1305 C CA . ARG A 1 164 ? 8.442 1.478 -10.213 1.00 64.88 164 ARG A CA 1
ATOM 1306 C C . ARG A 1 164 ? 9.295 1.299 -11.463 1.00 64.88 164 ARG A C 1
ATOM 1308 O O . ARG A 1 164 ? 10.514 1.433 -11.401 1.00 64.88 164 ARG A O 1
ATOM 1315 N N . VAL A 1 165 ? 8.660 1.028 -12.603 1.00 68.44 165 VAL A N 1
ATOM 1316 C CA . VAL A 1 165 ? 9.336 0.953 -13.901 1.00 68.44 165 VAL A CA 1
ATOM 1317 C C . VAL A 1 165 ? 9.953 2.308 -14.260 1.00 68.44 165 VAL A C 1
ATOM 1319 O O . VAL A 1 165 ? 11.123 2.336 -14.633 1.00 68.44 165 VAL A O 1
ATOM 1322 N N . ARG A 1 166 ? 9.233 3.426 -14.084 1.00 77.94 166 ARG A N 1
ATOM 1323 C CA . ARG A 1 166 ? 9.760 4.783 -14.327 1.00 77.94 166 ARG A CA 1
ATOM 1324 C C . ARG A 1 166 ? 10.926 5.131 -13.401 1.00 77.94 166 ARG A C 1
ATOM 1326 O O . ARG A 1 166 ? 11.974 5.529 -13.893 1.00 77.94 166 ARG A O 1
ATOM 1333 N N . GLU A 1 167 ? 10.794 4.891 -12.098 1.00 76.50 167 GLU A N 1
ATOM 1334 C CA . GLU A 1 167 ? 11.878 5.103 -11.121 1.00 76.50 167 GLU A CA 1
ATOM 1335 C C . GLU A 1 167 ? 13.108 4.231 -11.410 1.00 76.50 167 GLU A C 1
ATOM 1337 O O . GLU A 1 167 ? 14.245 4.616 -11.137 1.00 76.50 167 GLU A O 1
ATOM 1342 N N . ARG A 1 168 ? 12.903 3.011 -11.923 1.00 80.38 168 ARG A N 1
ATOM 1343 C CA . ARG A 1 168 ? 14.002 2.137 -12.346 1.00 80.38 168 ARG A CA 1
ATOM 1344 C C . ARG A 1 168 ? 14.698 2.699 -13.578 1.00 80.38 168 ARG A C 1
ATOM 1346 O O . ARG A 1 168 ? 15.925 2.664 -13.628 1.00 80.38 168 ARG A O 1
ATOM 1353 N N . ILE A 1 169 ? 13.943 3.193 -14.560 1.00 85.00 169 ILE A N 1
ATOM 1354 C CA . ILE A 1 169 ? 14.511 3.846 -15.744 1.00 85.00 169 ILE A CA 1
ATOM 1355 C C . ILE A 1 169 ? 15.310 5.075 -15.304 1.00 85.00 169 ILE A C 1
ATOM 1357 O O . ILE A 1 169 ? 16.477 5.171 -15.658 1.00 85.00 169 ILE A O 1
ATOM 1361 N N . GLU A 1 170 ? 14.754 5.943 -14.462 1.00 87.56 170 GLU A N 1
ATOM 1362 C CA . GLU A 1 170 ? 15.448 7.128 -13.939 1.00 87.56 170 GLU A CA 1
ATOM 1363 C C . GLU A 1 170 ? 16.755 6.766 -13.217 1.00 87.56 170 GLU A C 1
ATOM 1365 O O . GLU A 1 170 ? 17.791 7.359 -13.479 1.00 87.56 170 GLU A O 1
ATOM 1370 N N . ARG A 1 171 ? 16.761 5.719 -12.381 1.00 85.50 171 ARG A N 1
ATOM 1371 C CA . ARG A 1 171 ? 17.986 5.260 -11.695 1.00 85.50 171 ARG A CA 1
ATOM 1372 C C . ARG A 1 171 ? 19.027 4.609 -12.607 1.00 85.50 171 ARG A C 1
ATOM 1374 O O . ARG A 1 171 ? 20.194 4.541 -12.234 1.00 85.50 171 ARG A O 1
ATOM 1381 N N . SER A 1 172 ? 18.611 4.055 -13.745 1.00 84.25 172 SER A N 1
ATOM 1382 C CA . SER A 1 172 ? 19.486 3.310 -14.668 1.00 84.25 172 SER A CA 1
ATOM 1383 C C . SER A 1 172 ? 19.858 4.096 -15.925 1.00 84.25 172 SER A C 1
ATOM 1385 O O . SER A 1 172 ? 20.613 3.601 -16.763 1.00 84.25 172 SER A O 1
ATOM 1387 N N . THR A 1 173 ? 19.340 5.315 -16.064 1.00 87.38 173 THR A N 1
ATOM 1388 C CA . THR A 1 173 ? 19.556 6.193 -17.210 1.00 87.38 173 THR A CA 1
ATOM 1389 C C . THR A 1 173 ? 19.883 7.608 -16.743 1.00 87.38 173 THR A C 1
ATOM 1391 O O . THR A 1 173 ? 19.827 7.925 -15.563 1.00 87.38 173 THR A O 1
ATOM 1394 N N . LEU A 1 174 ? 20.255 8.467 -17.683 1.00 87.69 174 LEU A N 1
ATOM 1395 C CA . LEU A 1 174 ? 20.509 9.892 -17.467 1.00 87.69 174 LEU A CA 1
ATOM 1396 C C . LEU A 1 174 ? 19.265 10.741 -17.783 1.00 87.69 174 LEU A C 1
ATOM 1398 O O . LEU A 1 174 ? 19.390 11.919 -18.110 1.00 87.69 174 LEU A O 1
ATOM 1402 N N . LEU A 1 175 ? 18.081 10.124 -17.781 1.00 87.50 175 LEU A N 1
ATOM 1403 C CA . LEU A 1 175 ? 16.806 10.770 -18.079 1.00 87.50 175 LEU A CA 1
ATOM 1404 C C . LEU A 1 175 ? 16.083 11.095 -16.774 1.00 87.50 175 LEU A C 1
ATOM 1406 O O . LEU A 1 175 ? 16.027 10.265 -15.870 1.00 87.50 175 LEU A O 1
ATOM 1410 N N . THR A 1 176 ? 15.484 12.277 -16.708 1.00 88.25 176 THR A N 1
ATOM 1411 C CA . THR A 1 176 ? 14.631 12.691 -15.587 1.00 88.25 176 THR A CA 1
ATOM 1412 C C . THR A 1 176 ? 13.244 12.045 -15.664 1.00 88.25 176 THR A C 1
ATOM 1414 O O . THR A 1 176 ? 12.774 11.667 -16.743 1.00 88.25 176 THR A O 1
ATOM 1417 N N . LEU A 1 177 ? 12.530 11.968 -14.537 1.00 83.50 177 LEU A N 1
ATOM 1418 C CA . LEU A 1 177 ? 11.159 11.444 -14.495 1.00 83.50 177 LEU A CA 1
ATOM 1419 C C . LEU A 1 177 ? 10.186 12.147 -15.465 1.00 83.50 177 LEU A C 1
ATOM 1421 O O . LEU A 1 177 ? 9.326 11.495 -16.066 1.00 83.50 177 LEU A O 1
ATOM 1425 N N . GLU A 1 178 ? 10.317 13.465 -15.639 1.00 85.56 178 GLU A N 1
ATOM 1426 C CA . GLU A 1 178 ? 9.488 14.257 -16.558 1.00 85.56 178 GLU A CA 1
ATOM 1427 C C . GLU A 1 178 ? 9.734 13.874 -18.026 1.00 85.56 178 GLU A C 1
ATOM 1429 O O . GLU A 1 178 ? 8.787 13.667 -18.799 1.00 85.56 178 GLU A O 1
ATOM 1434 N N . GLU A 1 179 ? 11.003 13.704 -18.402 1.00 86.81 179 GLU A N 1
ATOM 1435 C CA . GLU A 1 179 ? 11.389 13.236 -19.733 1.00 86.81 179 GLU A CA 1
ATOM 1436 C C . GLU A 1 179 ? 10.873 11.820 -19.978 1.00 86.81 179 GLU A C 1
ATOM 1438 O O . GLU A 1 179 ? 10.286 11.558 -21.027 1.00 86.81 179 GLU A O 1
ATOM 1443 N N . ILE A 1 180 ? 11.010 10.924 -18.996 1.00 88.31 180 ILE A N 1
ATOM 1444 C CA . ILE A 1 180 ? 10.511 9.547 -19.085 1.00 88.31 180 ILE A CA 1
ATOM 1445 C C . ILE A 1 180 ? 8.996 9.543 -19.325 1.00 88.31 180 ILE A C 1
ATOM 1447 O O . ILE A 1 180 ? 8.521 8.837 -20.212 1.00 88.31 180 ILE A O 1
ATOM 1451 N N . CYS A 1 181 ? 8.226 10.369 -18.613 1.00 82.75 181 CYS A N 1
ATOM 1452 C CA . CYS A 1 181 ? 6.776 10.455 -18.807 1.00 82.75 181 CYS A CA 1
ATOM 1453 C C . CYS A 1 181 ? 6.394 10.984 -20.201 1.00 82.75 181 CYS A C 1
ATOM 1455 O O . CYS A 1 181 ? 5.406 10.541 -20.796 1.00 82.75 181 CYS A O 1
ATOM 1457 N N . SER A 1 182 ? 7.162 11.933 -20.736 1.00 85.19 182 SER A N 1
ATOM 1458 C CA . SER A 1 182 ? 6.945 12.483 -22.079 1.00 85.19 182 SER A CA 1
ATOM 1459 C C . SER A 1 182 ? 7.299 11.468 -23.170 1.00 85.19 182 SER A C 1
ATOM 1461 O O . SER A 1 182 ? 6.527 11.268 -24.112 1.00 85.19 182 SER A O 1
ATOM 1463 N N . LEU A 1 183 ? 8.422 10.770 -23.002 1.00 88.44 183 LEU A N 1
ATOM 1464 C CA . LEU A 1 183 ? 8.872 9.688 -23.872 1.00 88.44 183 LEU A CA 1
ATOM 1465 C C . LEU A 1 183 ? 7.899 8.510 -23.866 1.00 88.44 183 LEU A C 1
ATOM 1467 O O . LEU A 1 183 ? 7.657 7.929 -24.917 1.00 88.44 183 LEU A O 1
ATOM 1471 N N . GLU A 1 184 ? 7.289 8.190 -22.726 1.00 84.56 184 GLU A N 1
ATOM 1472 C CA . GLU A 1 184 ? 6.282 7.131 -22.631 1.00 84.56 184 GLU A CA 1
ATOM 1473 C C . GLU A 1 184 ? 5.042 7.461 -23.460 1.00 84.56 184 GLU A C 1
ATOM 1475 O O . GLU A 1 184 ? 4.586 6.639 -24.253 1.00 84.56 184 GLU A O 1
ATOM 1480 N N . LYS A 1 185 ? 4.526 8.694 -23.356 1.00 82.56 185 LYS A N 1
ATOM 1481 C CA . LYS A 1 185 ? 3.399 9.153 -24.184 1.00 82.56 185 LYS A CA 1
ATOM 1482 C C . LYS A 1 185 ? 3.728 9.071 -25.672 1.00 82.56 185 LYS A C 1
ATOM 1484 O O . LYS A 1 185 ? 2.867 8.693 -26.467 1.00 82.56 185 LYS A O 1
ATOM 1489 N N . TRP A 1 186 ? 4.952 9.434 -26.052 1.00 87.12 186 TRP A N 1
ATOM 1490 C CA . TRP A 1 186 ? 5.412 9.315 -27.432 1.00 87.12 186 TRP A CA 1
ATOM 1491 C C . TRP A 1 186 ? 5.494 7.847 -27.867 1.00 87.12 186 TRP A C 1
ATOM 1493 O O . TRP A 1 186 ? 4.902 7.478 -28.877 1.00 87.12 186 TRP A O 1
ATOM 1503 N N . PHE A 1 187 ? 6.137 6.995 -27.067 1.00 84.31 187 PHE A N 1
ATOM 1504 C CA . PHE A 1 187 ? 6.329 5.575 -27.352 1.00 84.31 187 PHE A CA 1
ATOM 1505 C C . PHE A 1 187 ? 4.992 4.846 -27.528 1.00 84.31 187 PHE A C 1
ATOM 1507 O O . PHE A 1 187 ? 4.811 4.109 -28.493 1.00 84.31 187 PHE A O 1
ATOM 1514 N N . GLN A 1 188 ? 4.011 5.128 -26.664 1.00 82.50 188 GLN A N 1
ATOM 1515 C CA . GLN A 1 188 ? 2.656 4.576 -26.771 1.00 82.50 188 GLN A CA 1
ATOM 1516 C C . GLN A 1 188 ? 1.941 4.990 -28.066 1.00 82.50 188 GLN A C 1
ATOM 1518 O O . GLN A 1 188 ? 1.229 4.185 -28.663 1.00 82.50 188 GLN A O 1
ATOM 1523 N N . ARG A 1 189 ? 2.149 6.222 -28.550 1.00 83.44 189 ARG A N 1
ATOM 1524 C CA . ARG A 1 189 ? 1.619 6.652 -29.857 1.00 83.44 189 ARG A CA 1
ATOM 1525 C C . ARG A 1 189 ? 2.307 5.916 -31.005 1.00 83.44 189 ARG A C 1
ATOM 1527 O O . ARG A 1 189 ? 1.631 5.480 -31.935 1.00 83.44 189 ARG A O 1
ATOM 1534 N N . SER A 1 190 ? 3.624 5.740 -30.919 1.00 81.50 190 SER A N 1
ATOM 1535 C CA . SER A 1 190 ? 4.426 5.040 -31.929 1.00 81.50 190 SER A CA 1
ATOM 1536 C C . SER A 1 190 ? 4.077 3.555 -32.042 1.00 81.50 190 SER A C 1
ATOM 1538 O O . SER A 1 190 ? 4.178 2.993 -33.129 1.00 81.50 190 SER A O 1
ATOM 1540 N N . LEU A 1 191 ? 3.591 2.932 -30.962 1.00 78.50 191 LEU A N 1
ATOM 1541 C CA . LEU A 1 191 ? 3.120 1.546 -30.981 1.00 78.50 191 LEU A CA 1
ATOM 1542 C C . LEU A 1 191 ? 1.923 1.328 -31.920 1.00 78.50 191 LEU A C 1
ATOM 1544 O O . LEU A 1 191 ? 1.742 0.210 -32.393 1.00 78.50 191 LEU A O 1
ATOM 1548 N N . LYS A 1 192 ? 1.102 2.353 -32.212 1.00 79.50 192 LYS A N 1
ATOM 1549 C CA . LYS A 1 192 ? -0.088 2.246 -33.089 1.00 79.50 192 LYS A CA 1
ATOM 1550 C C . LYS A 1 192 ? -0.985 1.030 -32.760 1.00 79.50 192 LYS A C 1
ATOM 1552 O O . LYS A 1 192 ? -1.529 0.390 -33.655 1.00 79.50 192 LYS A O 1
ATOM 1557 N N . GLY A 1 193 ? -1.107 0.680 -31.475 1.00 71.31 193 GLY A N 1
ATOM 1558 C CA . GLY A 1 193 ? -1.878 -0.480 -30.999 1.00 71.31 193 GLY A CA 1
ATOM 1559 C C . GLY A 1 193 ? -1.134 -1.826 -30.997 1.00 71.31 193 GLY A C 1
ATOM 1560 O O . GLY A 1 193 ? -1.709 -2.830 -30.584 1.00 71.31 193 GLY A O 1
ATOM 1561 N N . ARG A 1 194 ? 0.137 -1.873 -31.418 1.00 73.19 194 ARG A N 1
ATOM 1562 C CA . ARG A 1 194 ? 1.012 -3.050 -31.284 1.00 73.19 194 ARG A CA 1
ATOM 1563 C C . ARG A 1 194 ? 1.552 -3.159 -29.845 1.00 73.19 194 ARG A C 1
ATOM 1565 O O . ARG A 1 194 ? 1.730 -2.142 -29.184 1.00 73.19 194 ARG A O 1
ATOM 1572 N N . PRO A 1 195 ? 1.866 -4.368 -29.345 1.00 64.88 195 PRO A N 1
ATOM 1573 C CA . PRO A 1 195 ? 2.407 -4.542 -27.993 1.00 64.88 195 PRO A CA 1
ATOM 1574 C C . PRO A 1 195 ? 3.886 -4.140 -27.856 1.00 64.88 195 PRO A C 1
ATOM 1576 O O . PRO A 1 195 ? 4.334 -3.834 -26.754 1.00 64.88 195 PRO A O 1
ATOM 1579 N N . LYS A 1 196 ? 4.657 -4.169 -28.952 1.00 75.56 196 LYS A N 1
ATOM 1580 C CA . LYS A 1 196 ? 6.075 -3.779 -29.019 1.00 75.56 196 LYS A CA 1
ATOM 1581 C C . LYS A 1 196 ? 6.384 -3.148 -30.376 1.00 75.56 196 LYS A C 1
ATOM 1583 O O . LYS A 1 196 ? 5.662 -3.403 -31.342 1.00 75.56 196 LYS A O 1
ATOM 1588 N N . LEU A 1 197 ? 7.457 -2.361 -30.442 1.00 83.12 197 LEU A N 1
ATOM 1589 C CA . LEU A 1 197 ? 7.991 -1.856 -31.706 1.00 83.12 197 LEU A CA 1
ATOM 1590 C C . LEU A 1 197 ? 8.907 -2.905 -32.338 1.00 83.12 197 LEU A C 1
ATOM 1592 O O . LEU A 1 197 ? 9.655 -3.579 -31.627 1.00 83.12 197 LEU A O 1
ATOM 1596 N N . ASP A 1 198 ? 8.858 -3.025 -33.663 1.00 89.19 198 ASP A N 1
ATOM 1597 C CA . ASP A 1 198 ? 9.914 -3.706 -34.409 1.00 89.19 198 ASP A CA 1
ATOM 1598 C C . ASP A 1 198 ? 11.167 -2.826 -34.365 1.00 89.19 198 ASP A C 1
ATOM 1600 O O . ASP A 1 198 ? 11.109 -1.630 -34.665 1.00 89.19 198 ASP A O 1
ATOM 1604 N N . THR A 1 199 ? 12.282 -3.391 -33.906 1.00 87.19 199 THR A N 1
ATOM 1605 C CA . THR A 1 199 ? 13.504 -2.614 -33.678 1.00 87.19 199 THR A CA 1
ATOM 1606 C C . THR A 1 199 ? 14.062 -2.070 -34.988 1.00 87.19 199 THR A C 1
ATOM 1608 O O . THR A 1 199 ? 14.505 -0.925 -35.030 1.00 87.19 199 THR A O 1
ATOM 1611 N N . THR A 1 200 ? 14.034 -2.858 -36.064 1.00 87.12 200 THR A N 1
ATOM 1612 C CA . THR A 1 200 ? 14.585 -2.448 -37.357 1.00 87.12 200 THR A CA 1
ATOM 1613 C C . THR A 1 200 ? 13.737 -1.339 -37.975 1.00 87.12 200 THR A C 1
ATOM 1615 O O . THR A 1 200 ? 14.294 -0.314 -38.359 1.00 87.12 200 THR A O 1
ATOM 1618 N N . GLU A 1 201 ? 12.408 -1.494 -37.990 1.00 86.88 201 GLU A N 1
ATOM 1619 C CA . GLU A 1 201 ? 11.460 -0.457 -38.440 1.00 86.88 201 GLU A CA 1
ATOM 1620 C C . GLU A 1 201 ? 11.676 0.847 -37.652 1.00 86.88 201 GLU A C 1
ATOM 1622 O O . GLU A 1 201 ? 11.865 1.914 -38.231 1.00 86.88 201 GLU A O 1
ATOM 1627 N N . PHE A 1 202 ? 11.762 0.756 -36.320 1.00 87.12 202 PHE A N 1
ATOM 1628 C CA . PHE A 1 202 ? 11.961 1.920 -35.457 1.00 87.12 202 PHE A CA 1
ATOM 1629 C C . PHE A 1 202 ? 13.278 2.663 -35.730 1.00 87.12 202 PHE A C 1
ATOM 1631 O O . PHE A 1 202 ? 13.276 3.897 -35.808 1.00 87.12 202 PHE A O 1
ATOM 1638 N N . LEU A 1 203 ? 14.400 1.940 -35.839 1.00 86.94 203 LEU A N 1
ATOM 1639 C CA . LEU A 1 203 ? 15.721 2.538 -36.052 1.00 86.94 203 LEU A CA 1
ATOM 1640 C C . LEU A 1 203 ? 15.809 3.224 -37.421 1.00 86.94 203 LEU A C 1
ATOM 1642 O O . LEU A 1 203 ? 16.371 4.313 -37.522 1.00 86.94 203 LEU A O 1
ATOM 1646 N N . VAL A 1 204 ? 15.224 2.618 -38.452 1.00 85.31 204 VAL A N 1
ATOM 1647 C CA . VAL A 1 204 ? 15.150 3.192 -39.802 1.00 85.31 204 VAL A CA 1
ATOM 1648 C C . VAL A 1 204 ? 14.311 4.471 -39.798 1.00 85.31 204 VAL A C 1
ATOM 1650 O O . VAL A 1 204 ? 14.790 5.527 -40.203 1.00 85.31 204 VAL A O 1
ATOM 1653 N N . ASP A 1 205 ? 13.107 4.423 -39.228 1.00 84.69 205 ASP A N 1
ATOM 1654 C CA . ASP A 1 205 ? 12.174 5.554 -39.261 1.00 84.69 205 ASP A CA 1
ATOM 1655 C C . ASP A 1 205 ? 12.640 6.765 -38.435 1.00 84.69 205 ASP A C 1
ATOM 1657 O O . ASP A 1 205 ? 12.293 7.908 -38.742 1.00 84.69 205 ASP A O 1
ATOM 1661 N N . ASN A 1 206 ? 13.400 6.541 -37.355 1.00 82.31 206 ASN A N 1
ATOM 1662 C CA . ASN A 1 206 ? 13.688 7.590 -36.367 1.00 82.31 206 ASN A CA 1
ATOM 1663 C C . ASN A 1 206 ? 15.165 7.987 -36.273 1.00 82.31 206 ASN A C 1
ATOM 1665 O O . ASN A 1 206 ? 15.448 9.147 -35.941 1.00 82.31 206 ASN A O 1
ATOM 1669 N N . LEU A 1 207 ? 16.086 7.053 -36.537 1.00 81.31 207 LEU A N 1
ATOM 1670 C CA . LEU A 1 207 ? 17.523 7.208 -36.292 1.00 81.31 207 LEU A CA 1
ATOM 1671 C C . LEU A 1 207 ? 18.363 7.277 -37.574 1.00 81.31 207 LEU A C 1
ATOM 1673 O O . LEU A 1 207 ? 19.376 7.964 -37.544 1.00 81.31 207 LEU A O 1
ATOM 1677 N N . GLU A 1 208 ? 17.944 6.693 -38.7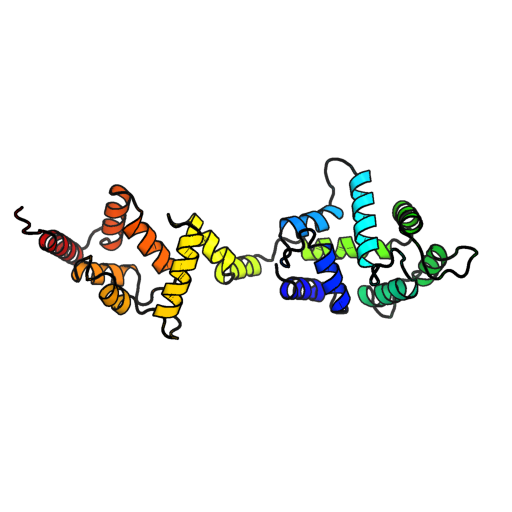01 1.00 82.75 208 GLU A N 1
ATOM 1678 C CA . GLU A 1 208 ? 18.727 6.696 -39.959 1.00 82.75 208 GLU A CA 1
ATOM 1679 C C . GLU A 1 208 ? 19.051 8.109 -40.487 1.00 82.75 208 GLU A C 1
ATOM 1681 O O . GLU A 1 208 ? 20.061 8.333 -41.144 1.00 82.75 208 GLU A O 1
ATOM 1686 N N . ARG A 1 209 ? 18.244 9.115 -40.136 1.00 83.00 209 ARG A N 1
ATOM 1687 C CA . ARG A 1 209 ? 18.538 10.529 -40.446 1.00 83.00 209 ARG A CA 1
ATOM 1688 C C . ARG A 1 209 ? 19.709 11.127 -39.653 1.00 83.00 209 ARG A C 1
ATOM 1690 O O . ARG A 1 209 ? 20.173 12.212 -39.982 1.00 83.00 209 ARG A O 1
ATOM 1697 N N . PHE A 1 210 ? 20.132 10.467 -38.577 1.00 78.81 210 PHE A N 1
ATOM 1698 C CA . PHE A 1 210 ? 21.195 10.914 -37.672 1.00 78.81 210 PHE A CA 1
ATOM 1699 C C . PHE A 1 210 ? 22.390 9.957 -37.643 1.00 78.81 210 PHE A C 1
ATOM 1701 O O . PHE A 1 210 ? 23.477 10.357 -37.231 1.00 78.81 210 PHE A O 1
ATOM 1708 N N . VAL A 1 211 ? 22.198 8.698 -38.040 1.00 78.56 211 VAL A N 1
ATOM 1709 C CA . VAL A 1 211 ? 23.232 7.660 -38.062 1.00 78.56 211 VAL A CA 1
ATOM 1710 C C . VAL A 1 211 ? 23.181 6.859 -39.354 1.00 78.56 211 VAL A C 1
ATOM 1712 O O . VAL A 1 211 ? 22.135 6.736 -39.978 1.00 78.56 211 VAL A O 1
ATOM 1715 N N . SER A 1 212 ? 24.312 6.274 -39.744 1.00 82.75 212 SER A N 1
ATOM 1716 C CA . SER A 1 212 ? 24.400 5.472 -40.963 1.00 82.75 212 SER A CA 1
ATOM 1717 C C . SER A 1 212 ? 23.497 4.228 -40.897 1.00 82.75 212 SER A C 1
ATOM 1719 O O . SER A 1 212 ? 23.341 3.595 -39.848 1.00 82.75 212 SER A O 1
ATOM 1721 N N . ARG A 1 213 ? 22.955 3.814 -42.050 1.00 81.88 213 ARG A N 1
ATOM 1722 C CA . ARG A 1 213 ? 22.162 2.580 -42.169 1.00 81.88 213 ARG A CA 1
ATOM 1723 C C . ARG A 1 213 ? 22.893 1.324 -41.650 1.00 81.88 213 ARG A C 1
ATOM 1725 O O . ARG A 1 213 ? 22.288 0.583 -40.878 1.00 81.88 213 ARG A O 1
ATOM 1732 N N . PRO A 1 214 ? 24.193 1.113 -41.946 1.00 80.81 214 PRO A N 1
ATOM 1733 C CA . PRO A 1 214 ? 24.965 0.018 -41.352 1.00 80.81 214 PRO A CA 1
ATOM 1734 C C . PRO A 1 214 ? 25.000 0.035 -39.818 1.00 80.81 214 PRO A C 1
ATOM 1736 O O . PRO A 1 214 ? 25.000 -1.020 -39.185 1.00 80.81 214 PRO A O 1
ATOM 1739 N N . PHE A 1 215 ? 25.015 1.220 -39.198 1.00 81.12 215 PHE A N 1
ATOM 1740 C CA . PHE A 1 215 ? 24.976 1.337 -37.744 1.00 81.12 215 PHE A CA 1
ATOM 1741 C C . PHE A 1 215 ? 23.583 1.027 -37.178 1.00 81.12 215 PHE A C 1
ATOM 1743 O O . PHE A 1 215 ? 23.485 0.387 -36.130 1.00 81.12 215 PHE A O 1
ATOM 1750 N N . CYS A 1 216 ? 22.507 1.394 -37.883 1.00 84.75 216 CYS A N 1
ATOM 1751 C CA . CYS A 1 216 ? 21.151 0.950 -37.544 1.00 84.75 216 CYS A CA 1
ATOM 1752 C C . CYS A 1 216 ? 21.031 -0.583 -37.559 1.00 84.75 216 CYS A C 1
ATOM 1754 O O . CYS A 1 216 ? 20.443 -1.150 -36.641 1.00 84.75 216 CYS A O 1
ATOM 1756 N N . ASP A 1 217 ? 21.627 -1.265 -38.538 1.00 83.44 217 ASP A N 1
ATOM 1757 C CA . ASP A 1 217 ? 21.585 -2.733 -38.626 1.00 83.44 217 ASP A CA 1
ATOM 1758 C C . ASP A 1 217 ? 22.370 -3.406 -37.477 1.00 83.44 217 ASP A C 1
ATOM 1760 O O . ASP A 1 217 ? 21.918 -4.395 -36.882 1.00 83.44 217 ASP A O 1
ATOM 1764 N N . LEU A 1 218 ? 23.518 -2.832 -37.094 1.00 82.38 218 LEU A N 1
ATOM 1765 C CA . LEU A 1 218 ? 24.283 -3.264 -35.916 1.00 82.38 218 LEU A CA 1
ATOM 1766 C C . LEU A 1 218 ? 23.488 -3.062 -34.617 1.00 82.38 218 LEU A C 1
ATOM 1768 O O . LEU A 1 218 ? 23.412 -3.972 -33.788 1.00 82.38 218 LEU A O 1
ATOM 1772 N N . LEU A 1 219 ? 22.846 -1.903 -34.456 1.00 83.94 219 LEU A N 1
ATOM 1773 C CA . LEU A 1 219 ? 21.978 -1.616 -33.314 1.00 83.94 219 LEU A CA 1
ATOM 1774 C C . LEU A 1 219 ? 20.782 -2.568 -33.248 1.00 83.94 219 LEU A C 1
ATOM 1776 O O . LEU A 1 219 ? 20.455 -3.044 -32.163 1.00 83.94 219 LEU A O 1
ATOM 1780 N N . ALA A 1 220 ? 20.154 -2.885 -34.383 1.00 86.31 220 ALA A N 1
ATOM 1781 C CA . ALA A 1 220 ? 19.048 -3.839 -34.440 1.00 86.31 220 ALA A CA 1
ATOM 1782 C C . ALA A 1 220 ? 19.487 -5.232 -33.967 1.00 86.31 220 ALA A C 1
ATOM 1784 O O . ALA A 1 220 ? 18.776 -5.895 -33.212 1.00 86.31 220 ALA A O 1
ATOM 1785 N N . THR A 1 221 ? 20.693 -5.650 -34.356 1.00 83.94 221 THR A N 1
ATOM 1786 C CA . THR A 1 221 ? 21.279 -6.924 -33.921 1.00 83.94 221 THR A CA 1
ATOM 1787 C C . THR A 1 221 ? 21.557 -6.931 -32.416 1.00 83.94 221 THR A C 1
ATOM 1789 O O . THR A 1 221 ? 21.282 -7.924 -31.746 1.00 83.94 221 THR A O 1
ATOM 1792 N N . PHE A 1 222 ? 22.059 -5.820 -31.871 1.00 83.56 222 PHE A N 1
ATOM 1793 C CA . PHE A 1 222 ? 22.363 -5.675 -30.446 1.00 83.56 222 PHE A CA 1
ATOM 1794 C C . PHE A 1 222 ? 21.106 -5.607 -29.561 1.00 83.56 222 PHE A C 1
ATOM 1796 O O . PHE A 1 222 ? 21.056 -6.221 -28.499 1.00 83.56 222 PHE A O 1
ATOM 1803 N N . LEU A 1 223 ? 20.085 -4.864 -29.991 1.00 83.38 223 LEU A N 1
ATOM 1804 C CA . LEU A 1 223 ? 18.839 -4.656 -29.243 1.00 83.38 223 LEU A CA 1
ATOM 1805 C C . LEU A 1 223 ? 17.837 -5.811 -29.420 1.00 83.38 223 LEU A C 1
ATOM 1807 O O . LEU A 1 223 ? 16.901 -5.945 -28.632 1.00 83.38 223 LEU A O 1
ATOM 1811 N N . GLY A 1 224 ? 18.031 -6.654 -30.437 1.00 84.62 224 GLY A N 1
ATOM 1812 C CA . GLY A 1 224 ? 17.132 -7.748 -30.788 1.00 84.62 224 GLY A CA 1
ATOM 1813 C C . GLY A 1 224 ? 15.920 -7.289 -31.605 1.00 84.62 224 GLY A C 1
ATOM 1814 O O . GLY A 1 224 ? 15.758 -6.116 -31.925 1.00 84.62 224 GLY A O 1
ATOM 1815 N N . LYS A 1 225 ? 15.036 -8.234 -31.951 1.00 83.94 225 LYS A N 1
ATOM 1816 C CA . LYS A 1 225 ? 13.932 -8.009 -32.910 1.00 83.94 225 LYS A CA 1
ATOM 1817 C C . LYS A 1 225 ? 12.864 -7.016 -32.443 1.00 83.94 225 LYS A C 1
ATOM 1819 O O . LYS A 1 225 ? 12.216 -6.390 -33.272 1.00 83.94 225 LYS A O 1
ATOM 1824 N N . THR A 1 226 ? 12.644 -6.902 -31.135 1.00 84.56 226 THR A N 1
ATOM 1825 C CA . THR A 1 226 ? 11.581 -6.050 -30.585 1.00 84.56 226 THR A CA 1
ATOM 1826 C C . THR A 1 226 ? 12.126 -5.093 -29.548 1.00 84.56 226 THR A C 1
ATOM 1828 O O . THR A 1 226 ? 12.802 -5.539 -28.619 1.00 84.56 226 THR A O 1
ATOM 1831 N N . LEU A 1 227 ? 11.729 -3.830 -29.638 1.00 83.88 227 LEU A N 1
ATOM 1832 C CA . LEU A 1 227 ? 12.104 -2.791 -28.694 1.00 83.88 227 LEU A CA 1
ATOM 1833 C C . LEU A 1 227 ? 10.961 -2.548 -27.705 1.00 83.88 227 LEU A C 1
ATOM 1835 O O . LEU A 1 227 ? 9.827 -2.257 -28.099 1.00 83.88 227 LEU A O 1
ATOM 1839 N N . ASP A 1 228 ? 11.256 -2.690 -26.414 1.00 84.31 228 ASP A N 1
ATOM 1840 C CA . ASP A 1 228 ? 10.359 -2.286 -25.335 1.00 84.31 228 ASP A CA 1
ATOM 1841 C C . ASP A 1 228 ? 10.698 -0.876 -24.827 1.00 84.31 228 ASP A C 1
ATOM 1843 O O . ASP A 1 228 ? 11.697 -0.264 -25.213 1.00 84.31 228 ASP A O 1
ATOM 1847 N N . PHE A 1 229 ? 9.828 -0.333 -23.975 1.00 84.19 229 PHE A N 1
ATOM 1848 C CA . PHE A 1 229 ? 9.971 1.040 -23.499 1.00 84.19 229 PHE A CA 1
ATOM 1849 C C . PHE A 1 229 ? 11.257 1.255 -22.682 1.00 84.19 229 PHE A C 1
ATOM 1851 O O . PHE A 1 229 ? 11.895 2.300 -22.793 1.00 84.19 229 PHE A O 1
ATOM 1858 N N . VAL A 1 230 ? 11.680 0.249 -21.907 1.00 84.12 230 VAL A N 1
ATOM 1859 C CA . VAL A 1 230 ? 12.920 0.316 -21.119 1.00 84.12 230 VAL A CA 1
ATOM 1860 C C . VAL A 1 230 ? 14.128 0.378 -22.052 1.00 84.12 230 VAL A C 1
ATOM 1862 O O . VAL A 1 230 ? 14.946 1.285 -21.919 1.00 84.12 230 VAL A O 1
ATOM 1865 N N . GLY A 1 231 ? 14.207 -0.524 -23.035 1.00 83.62 231 GLY A N 1
ATOM 1866 C CA . GLY A 1 231 ? 15.265 -0.539 -24.041 1.00 83.62 231 GLY A CA 1
ATOM 1867 C C . GLY A 1 231 ? 15.321 0.756 -24.850 1.00 83.62 231 GLY A C 1
ATOM 1868 O O . GLY A 1 231 ? 16.408 1.275 -25.096 1.00 83.62 231 GLY A O 1
ATOM 1869 N N . PHE A 1 232 ? 14.166 1.332 -25.192 1.00 87.19 232 PHE A N 1
ATOM 1870 C CA . PHE A 1 232 ? 14.075 2.637 -25.852 1.00 87.19 232 PHE A CA 1
ATOM 1871 C C . PHE A 1 232 ? 14.663 3.771 -24.998 1.00 87.19 232 PHE A C 1
ATOM 1873 O O . PHE A 1 232 ? 15.505 4.530 -25.484 1.00 87.19 232 PHE A O 1
ATOM 1880 N N . CYS A 1 233 ? 14.288 3.867 -23.719 1.00 88.12 233 CYS A N 1
ATOM 1881 C CA . CYS A 1 233 ? 14.847 4.868 -22.807 1.00 88.12 233 CYS A CA 1
ATOM 1882 C C . CYS A 1 233 ? 16.351 4.666 -22.577 1.00 88.12 233 CYS A C 1
ATOM 1884 O O . CYS A 1 233 ? 17.107 5.638 -22.571 1.00 88.12 233 CYS A O 1
ATOM 1886 N N . THR A 1 234 ? 16.814 3.420 -22.435 1.00 86.62 234 THR A N 1
ATOM 1887 C CA . THR A 1 234 ? 18.245 3.112 -22.306 1.00 86.62 234 THR A CA 1
ATOM 1888 C C . THR A 1 234 ? 19.023 3.523 -23.555 1.00 86.62 234 THR A C 1
ATOM 1890 O O . THR A 1 234 ? 20.083 4.138 -23.433 1.00 86.62 234 THR A O 1
ATOM 1893 N N . LEU A 1 235 ? 18.495 3.233 -24.749 1.00 85.38 235 LEU A N 1
ATOM 1894 C CA . LEU A 1 235 ? 19.095 3.640 -26.017 1.00 85.38 235 LEU A CA 1
ATOM 1895 C C . LEU A 1 235 ? 19.211 5.164 -26.099 1.00 85.38 235 LEU A C 1
ATOM 1897 O O . LEU A 1 235 ? 20.306 5.680 -26.311 1.00 85.38 235 LEU A O 1
ATOM 1901 N N . LEU A 1 236 ? 18.109 5.886 -25.869 1.00 86.44 236 LEU A N 1
ATOM 1902 C CA . LEU A 1 236 ? 18.107 7.348 -25.904 1.00 86.44 236 LEU A CA 1
ATOM 1903 C C . LEU A 1 236 ? 19.066 7.939 -24.879 1.00 86.44 236 LEU A C 1
ATOM 1905 O O . LEU A 1 236 ? 19.831 8.838 -25.216 1.00 86.44 236 LEU A O 1
ATOM 1909 N N . SER A 1 237 ? 19.081 7.422 -23.655 1.00 86.62 237 SER A N 1
ATOM 1910 C CA . SER A 1 237 ? 19.991 7.898 -22.619 1.00 86.62 237 SER A CA 1
ATOM 1911 C C . SER A 1 237 ? 21.455 7.757 -23.030 1.00 86.62 237 SER A C 1
ATOM 1913 O O . SER A 1 237 ? 22.214 8.715 -22.890 1.00 86.62 237 SER A O 1
ATOM 1915 N N . LYS A 1 238 ? 21.861 6.587 -23.538 1.00 82.19 238 LYS A N 1
ATOM 1916 C CA . LYS A 1 238 ? 23.253 6.342 -23.945 1.00 82.19 238 LYS A CA 1
ATOM 1917 C C . LYS A 1 238 ? 23.636 7.153 -25.181 1.00 82.19 238 LYS A C 1
ATOM 1919 O O . LYS A 1 238 ? 24.749 7.662 -25.254 1.00 82.19 238 LYS A O 1
ATOM 1924 N N . PHE A 1 239 ? 22.708 7.303 -26.123 1.00 76.88 239 PHE A N 1
ATOM 1925 C CA . PHE A 1 239 ? 22.959 7.974 -27.393 1.00 76.88 239 PHE A CA 1
ATOM 1926 C C . PHE A 1 239 ? 22.949 9.508 -27.279 1.00 76.88 239 PHE A C 1
ATOM 1928 O O . PHE A 1 239 ? 23.783 10.178 -27.883 1.00 76.88 239 PHE A O 1
ATOM 1935 N N . SER A 1 240 ? 22.040 10.080 -26.480 1.00 75.75 240 SER A N 1
ATOM 1936 C CA . SER A 1 240 ? 21.811 11.535 -26.426 1.00 75.75 240 SER A CA 1
ATOM 1937 C C . SER A 1 240 ? 22.414 12.238 -25.206 1.00 75.75 240 SER A C 1
ATOM 1939 O O . SER A 1 240 ? 22.767 13.412 -25.310 1.00 75.75 240 SER A O 1
ATOM 1941 N N . ARG A 1 241 ? 22.563 11.551 -24.064 1.00 77.38 241 ARG A N 1
ATOM 1942 C CA . ARG A 1 241 ? 22.974 12.171 -22.788 1.00 77.38 241 ARG A CA 1
ATOM 1943 C C . ARG A 1 241 ? 24.328 11.705 -22.251 1.00 77.38 241 ARG A C 1
ATOM 1945 O O . ARG A 1 241 ? 24.859 12.356 -21.361 1.00 77.38 241 ARG A O 1
ATOM 1952 N N . GLY A 1 242 ? 24.884 10.607 -22.768 1.00 76.25 242 GLY A N 1
ATOM 1953 C CA . GLY A 1 242 ? 26.222 10.151 -22.386 1.00 76.25 242 GLY A CA 1
ATOM 1954 C C . GLY A 1 242 ? 27.308 11.168 -22.754 1.00 76.25 242 GLY A C 1
ATOM 1955 O O . GLY A 1 242 ? 27.185 11.877 -23.759 1.00 76.25 242 GLY A O 1
ATOM 1956 N N . ASP A 1 243 ? 28.378 11.217 -21.963 1.00 80.62 243 ASP A N 1
ATOM 1957 C CA . ASP A 1 243 ? 29.605 11.903 -22.367 1.00 80.62 243 ASP A CA 1
ATOM 1958 C C . ASP A 1 243 ? 30.260 11.184 -23.565 1.00 80.62 243 ASP A C 1
ATOM 1960 O O . ASP A 1 243 ? 29.870 10.077 -23.960 1.00 80.62 243 ASP A O 1
ATOM 1964 N N . ASP A 1 244 ? 31.249 11.820 -24.195 1.00 78.69 244 ASP A N 1
ATOM 1965 C CA . ASP A 1 244 ? 31.889 11.261 -25.393 1.00 78.69 244 ASP A CA 1
ATOM 1966 C C . ASP A 1 244 ? 32.562 9.908 -25.121 1.00 78.69 244 ASP A C 1
ATOM 1968 O O . ASP A 1 244 ? 32.607 9.047 -26.004 1.00 78.69 244 ASP A O 1
ATOM 1972 N N . ALA A 1 245 ? 33.040 9.686 -23.894 1.00 79.19 245 ALA A N 1
ATOM 1973 C CA . ALA A 1 245 ? 33.607 8.414 -23.469 1.00 79.19 245 ALA A CA 1
ATOM 1974 C C . ALA A 1 245 ? 32.535 7.310 -23.407 1.00 79.19 245 ALA A C 1
ATOM 1976 O O . ALA A 1 245 ? 32.722 6.237 -23.986 1.00 79.19 245 ALA A O 1
ATOM 1977 N N . ALA A 1 246 ? 31.385 7.578 -22.786 1.00 76.12 246 ALA A N 1
ATOM 1978 C CA . ALA A 1 246 ? 30.263 6.652 -22.685 1.00 76.12 246 ALA A CA 1
ATOM 1979 C C . ALA A 1 246 ? 29.638 6.349 -24.051 1.00 76.12 246 ALA A C 1
ATOM 1981 O O . ALA A 1 246 ? 29.282 5.200 -24.318 1.00 76.12 246 ALA A O 1
ATOM 1982 N N . LYS A 1 247 ? 29.552 7.342 -24.945 1.00 79.88 247 LYS A N 1
ATOM 1983 C CA . LYS A 1 247 ? 29.079 7.150 -26.325 1.00 79.88 247 LYS A CA 1
ATOM 1984 C C . LYS A 1 247 ? 30.002 6.223 -27.114 1.00 79.88 247 LYS A C 1
ATOM 1986 O O . LYS A 1 247 ? 29.525 5.276 -27.735 1.00 79.88 247 LYS A O 1
ATOM 1991 N N . ARG A 1 248 ? 31.322 6.437 -27.051 1.00 79.38 248 ARG A N 1
ATOM 1992 C CA . ARG A 1 248 ? 32.315 5.559 -27.704 1.00 79.38 248 ARG A CA 1
ATOM 1993 C C . ARG A 1 248 ? 32.270 4.141 -27.142 1.00 79.38 248 ARG A C 1
ATOM 1995 O O . ARG A 1 248 ? 32.290 3.178 -27.905 1.00 79.38 248 ARG A O 1
ATOM 2002 N N . LEU A 1 249 ? 32.150 4.013 -25.822 1.00 80.12 249 LEU A N 1
ATOM 2003 C CA . LEU A 1 249 ? 32.025 2.722 -25.151 1.00 80.12 249 LEU A CA 1
ATOM 2004 C C . LEU A 1 249 ? 30.733 1.995 -25.552 1.00 80.12 249 LEU A C 1
ATOM 2006 O O . LEU A 1 249 ? 30.750 0.786 -25.760 1.00 80.12 249 LEU A O 1
ATOM 2010 N N . PHE A 1 250 ? 29.629 2.720 -25.733 1.00 82.00 250 PHE A N 1
ATOM 2011 C CA . PHE A 1 250 ? 28.384 2.152 -26.243 1.00 82.00 250 PHE A CA 1
ATOM 2012 C C . PHE A 1 250 ? 28.516 1.664 -27.692 1.00 82.00 250 PHE A C 1
ATOM 2014 O O . PHE A 1 250 ? 28.119 0.541 -27.985 1.00 82.00 250 PHE A O 1
ATOM 2021 N N . VAL A 1 251 ? 29.127 2.451 -28.584 1.00 81.00 251 VAL A N 1
ATOM 2022 C CA . VAL A 1 251 ? 29.398 2.026 -29.973 1.00 81.00 251 VAL A CA 1
ATOM 2023 C C . VAL A 1 251 ? 30.258 0.759 -30.000 1.00 81.00 251 VAL A C 1
ATOM 2025 O O . VAL A 1 251 ? 29.949 -0.181 -30.731 1.00 81.00 251 VAL A O 1
ATOM 2028 N N . PHE A 1 252 ? 31.288 0.692 -29.153 1.00 79.56 252 PHE A N 1
ATOM 2029 C CA . PHE A 1 252 ? 32.119 -0.503 -28.998 1.00 79.56 252 PHE A CA 1
ATOM 2030 C C . PHE A 1 252 ? 31.301 -1.718 -28.525 1.00 79.56 252 PHE A C 1
ATOM 2032 O O . PHE A 1 252 ? 31.409 -2.801 -29.096 1.00 79.56 252 PHE A O 1
ATOM 2039 N N . GLN A 1 253 ? 30.422 -1.532 -27.534 1.00 82.38 253 GLN A N 1
ATOM 2040 C CA . GLN A 1 253 ? 29.527 -2.584 -27.035 1.00 82.38 253 GLN A CA 1
ATOM 2041 C C . GLN A 1 253 ? 28.550 -3.104 -28.096 1.00 82.38 253 GLN A C 1
ATOM 2043 O O . GLN A 1 253 ? 28.255 -4.296 -28.112 1.00 82.38 253 GLN A O 1
ATOM 2048 N N . VAL A 1 254 ? 28.056 -2.229 -28.972 1.00 82.38 254 VAL A N 1
ATOM 2049 C CA . VAL A 1 254 ? 27.153 -2.598 -30.072 1.00 82.38 254 VAL A CA 1
ATOM 2050 C C . VAL A 1 254 ? 27.890 -3.419 -31.136 1.00 82.38 254 VAL A C 1
ATOM 2052 O O . VAL A 1 254 ? 27.330 -4.357 -31.703 1.00 82.38 254 VAL A O 1
ATOM 2055 N N . ALA A 1 255 ? 29.157 -3.097 -31.394 1.00 77.25 255 ALA A N 1
ATOM 2056 C CA . ALA A 1 255 ? 29.944 -3.755 -32.429 1.00 77.25 255 ALA A CA 1
ATOM 2057 C C . ALA A 1 255 ? 30.605 -5.070 -31.988 1.00 77.25 255 ALA A C 1
ATOM 2059 O O . ALA A 1 255 ? 30.913 -5.900 -32.843 1.00 77.25 255 ALA A O 1
ATOM 2060 N N . GLN A 1 256 ? 30.813 -5.296 -30.690 1.00 79.12 256 GLN A N 1
ATOM 2061 C CA . GLN A 1 256 ? 31.470 -6.514 -30.209 1.00 79.12 256 GLN A CA 1
ATOM 2062 C C . GLN A 1 256 ? 30.549 -7.751 -30.204 1.00 79.12 256 GLN A C 1
ATOM 2064 O O . GLN A 1 256 ? 29.330 -7.660 -30.066 1.00 79.12 256 GLN A O 1
ATOM 2069 N N . THR A 1 257 ? 31.153 -8.931 -30.323 1.00 69.44 257 THR A N 1
ATOM 2070 C CA . THR A 1 257 ? 30.592 -10.247 -29.978 1.00 69.44 257 THR A CA 1
ATOM 2071 C C . THR A 1 257 ? 31.667 -10.988 -29.179 1.00 69.44 257 THR A C 1
ATOM 2073 O O . THR A 1 257 ? 32.816 -11.023 -29.606 1.00 69.44 257 THR A O 1
ATOM 2076 N N . ASP A 1 258 ? 31.335 -11.497 -27.990 1.00 63.88 258 ASP A N 1
ATOM 2077 C CA . ASP A 1 258 ? 32.279 -12.190 -27.089 1.00 63.88 258 ASP A CA 1
ATOM 2078 C C . ASP A 1 258 ? 33.568 -11.407 -26.759 1.00 63.88 258 ASP A C 1
ATOM 2080 O O . ASP A 1 258 ? 34.655 -11.964 -26.618 1.00 63.88 258 ASP A O 1
ATOM 2084 N N . GLY A 1 259 ? 33.456 -10.081 -26.625 1.00 62.06 259 GLY A N 1
ATOM 2085 C CA . GLY A 1 259 ? 34.575 -9.205 -26.251 1.00 62.06 259 GLY A CA 1
ATOM 2086 C C . GLY A 1 259 ? 35.570 -8.904 -27.378 1.00 62.06 259 GLY A C 1
ATOM 2087 O O . GLY A 1 259 ? 36.554 -8.205 -27.144 1.00 62.06 259 GLY A O 1
ATOM 2088 N N . GLN A 1 260 ? 35.316 -9.382 -28.598 1.00 67.56 260 GLN A N 1
ATOM 2089 C CA . GLN A 1 260 ? 36.045 -8.993 -29.807 1.00 67.56 260 GLN A CA 1
ATOM 2090 C C . GLN A 1 260 ? 35.098 -8.312 -30.795 1.00 67.56 260 GLN A C 1
ATOM 2092 O O . GLN A 1 260 ? 33.889 -8.501 -30.718 1.00 67.56 260 GLN A O 1
ATOM 2097 N N . ILE A 1 261 ? 35.623 -7.509 -31.723 1.00 72.69 261 ILE A N 1
ATOM 2098 C CA . ILE A 1 261 ? 34.839 -6.983 -32.849 1.00 72.69 261 ILE A CA 1
ATOM 2099 C C . ILE A 1 261 ? 35.072 -7.926 -34.035 1.00 72.69 261 ILE A C 1
ATOM 2101 O O . ILE A 1 261 ? 36.178 -7.928 -34.580 1.00 72.69 261 ILE A O 1
ATOM 2105 N N . PRO A 1 262 ? 34.075 -8.735 -34.435 1.00 76.94 262 PRO A N 1
ATOM 2106 C CA . PRO A 1 262 ? 34.169 -9.576 -35.622 1.00 76.94 262 PRO A CA 1
ATOM 2107 C C . PRO A 1 262 ? 34.519 -8.757 -36.872 1.00 76.94 262 PRO A C 1
ATOM 2109 O O . PRO A 1 262 ? 34.094 -7.607 -37.006 1.00 76.94 262 PRO A O 1
ATOM 2112 N N . GLN A 1 263 ? 35.286 -9.343 -37.794 1.00 71.88 263 GLN A N 1
ATOM 2113 C CA . GLN A 1 263 ? 35.819 -8.645 -38.972 1.00 71.88 263 GLN A CA 1
ATOM 2114 C C . GLN A 1 263 ? 34.713 -8.001 -39.835 1.00 71.88 263 GLN A C 1
ATOM 2116 O O . GLN A 1 263 ? 34.878 -6.897 -40.344 1.00 71.88 263 GLN A O 1
ATOM 2121 N N . ASP A 1 264 ? 33.559 -8.655 -39.955 1.00 69.50 264 ASP A N 1
ATOM 2122 C CA . ASP A 1 264 ? 32.361 -8.162 -40.641 1.00 69.50 264 ASP A CA 1
ATOM 2123 C C . ASP A 1 264 ? 31.764 -6.916 -39.965 1.00 69.50 264 ASP A C 1
ATOM 2125 O O . ASP A 1 264 ? 31.373 -5.966 -40.647 1.00 69.50 264 ASP A O 1
ATOM 2129 N N . ARG A 1 265 ? 31.764 -6.862 -38.628 1.00 68.38 265 ARG A N 1
ATOM 2130 C CA . ARG A 1 265 ? 31.299 -5.697 -37.857 1.00 68.38 265 ARG A CA 1
ATOM 2131 C C . ARG A 1 265 ? 32.317 -4.559 -37.838 1.00 68.38 265 ARG A C 1
ATOM 2133 O O . ARG A 1 265 ? 31.917 -3.397 -37.854 1.00 68.38 265 ARG A O 1
ATOM 2140 N N . ALA A 1 266 ? 33.612 -4.876 -37.869 1.00 68.50 266 ALA A N 1
ATOM 2141 C CA . ALA A 1 266 ? 34.682 -3.889 -38.019 1.00 68.50 266 ALA A CA 1
ATOM 2142 C C . ALA A 1 266 ? 34.568 -3.146 -39.362 1.00 68.50 266 ALA A C 1
ATOM 2144 O O . ALA A 1 266 ? 34.583 -1.918 -39.385 1.00 68.50 266 ALA A O 1
ATOM 2145 N N . VAL A 1 267 ? 34.321 -3.873 -40.458 1.00 66.56 267 VAL A N 1
ATOM 2146 C CA . VAL A 1 267 ? 34.089 -3.282 -41.790 1.00 66.56 267 VAL A CA 1
ATOM 2147 C C . VAL A 1 267 ? 32.835 -2.392 -41.813 1.00 66.56 267 VAL A C 1
ATOM 2149 O O . VAL A 1 267 ? 32.823 -1.354 -42.474 1.00 66.56 267 VAL A O 1
ATOM 2152 N N . LEU A 1 268 ? 31.769 -2.757 -41.089 1.00 64.56 268 LEU A 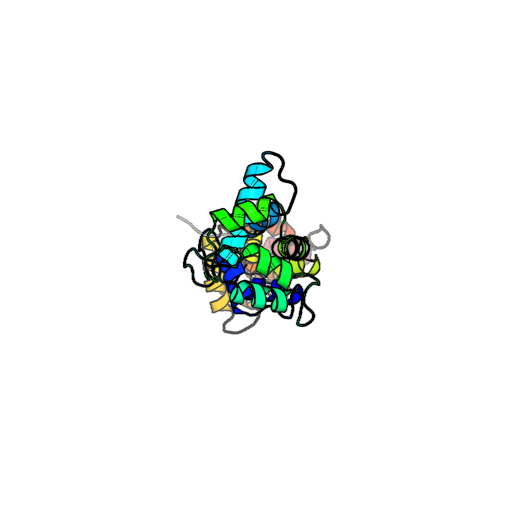N 1
ATOM 2153 C CA . LEU A 1 268 ? 30.553 -1.934 -40.978 1.00 64.56 268 LEU A CA 1
ATOM 2154 C C . LEU A 1 268 ? 30.773 -0.660 -40.146 1.00 64.56 268 LEU A C 1
ATOM 2156 O O . LEU A 1 268 ? 30.240 0.397 -40.497 1.00 64.56 268 LEU A O 1
ATOM 2160 N N . LEU A 1 269 ? 31.574 -0.733 -39.078 1.00 67.81 269 LEU A N 1
ATOM 2161 C CA . LEU A 1 269 ? 31.995 0.437 -38.302 1.00 67.81 269 LEU A CA 1
ATOM 2162 C C . LEU A 1 269 ? 32.867 1.385 -39.132 1.00 67.81 269 LEU A C 1
ATOM 2164 O O . LEU A 1 269 ? 32.601 2.585 -39.149 1.00 67.81 269 LEU A O 1
ATOM 2168 N N . GLU A 1 270 ? 33.858 0.865 -39.858 1.00 67.75 270 GLU A N 1
ATOM 2169 C CA . GLU A 1 270 ? 34.707 1.662 -40.753 1.00 67.75 270 GLU A CA 1
ATOM 2170 C C . GLU A 1 270 ? 33.877 2.364 -41.832 1.00 67.75 270 GLU A C 1
ATOM 2172 O O . GLU A 1 270 ? 34.006 3.575 -42.021 1.00 67.75 270 GLU A O 1
ATOM 2177 N N . LYS A 1 271 ? 32.940 1.645 -42.468 1.00 63.41 271 LYS A N 1
ATOM 2178 C CA . LYS A 1 271 ? 31.999 2.233 -43.436 1.00 63.41 271 LYS A CA 1
ATOM 2179 C C . LYS A 1 271 ? 31.151 3.345 -42.817 1.00 63.41 271 LYS A C 1
ATOM 2181 O O . LYS A 1 271 ? 30.985 4.393 -43.435 1.00 63.41 271 LYS A O 1
ATOM 2186 N N . SER A 1 272 ? 30.675 3.153 -41.587 1.00 59.62 272 SER A N 1
ATOM 2187 C CA . SER A 1 272 ? 29.871 4.143 -40.855 1.00 59.62 272 SER A CA 1
ATOM 2188 C C . SER A 1 272 ? 30.654 5.409 -40.494 1.00 59.62 272 SER A C 1
ATOM 2190 O O . SER A 1 272 ? 30.102 6.506 -40.553 1.00 59.62 272 SER A O 1
ATOM 2192 N N . LEU A 1 273 ? 31.941 5.270 -40.163 1.00 59.78 273 LEU A N 1
ATOM 2193 C CA . LEU A 1 273 ? 32.845 6.393 -39.900 1.00 59.78 273 LEU A CA 1
ATOM 2194 C C . LEU A 1 273 ? 33.223 7.130 -41.193 1.00 59.78 273 LEU A C 1
ATOM 2196 O O . LEU A 1 273 ? 33.296 8.355 -41.199 1.00 59.78 273 LEU A O 1
ATOM 2200 N N . SER A 1 274 ? 33.396 6.406 -42.303 1.00 52.44 274 SER A N 1
ATOM 2201 C CA . SER A 1 274 ? 33.702 7.002 -43.611 1.00 52.44 274 SER A CA 1
ATOM 2202 C C . SER A 1 274 ? 32.515 7.733 -44.257 1.00 52.44 274 SER A C 1
ATOM 2204 O O . SER A 1 274 ? 32.724 8.695 -44.988 1.00 52.44 274 SER A O 1
ATOM 2206 N N . SER A 1 275 ? 31.268 7.347 -43.949 1.00 49.31 275 SER A N 1
ATOM 2207 C CA . SER A 1 275 ? 30.057 8.062 -44.393 1.00 49.31 275 SER A CA 1
ATOM 2208 C C . SER A 1 275 ? 29.747 9.330 -43.588 1.00 49.31 275 SER A C 1
ATOM 2210 O O . SER A 1 275 ? 28.842 10.073 -43.952 1.00 49.31 275 SER A O 1
ATOM 2212 N N . ALA A 1 276 ? 30.458 9.564 -42.480 1.00 41.66 276 ALA A N 1
ATOM 2213 C CA . ALA A 1 276 ? 30.254 10.707 -41.594 1.00 41.66 276 ALA A CA 1
ATOM 2214 C C . ALA A 1 276 ? 31.156 11.908 -41.928 1.00 41.66 276 ALA A C 1
ATOM 2216 O O . ALA A 1 276 ? 31.232 12.827 -41.119 1.00 41.66 276 ALA A O 1
ATOM 2217 N N . ALA A 1 277 ? 31.841 11.915 -43.078 1.00 32.09 277 ALA A N 1
ATOM 2218 C CA . ALA A 1 277 ? 32.553 13.091 -43.569 1.00 32.09 277 ALA A CA 1
ATOM 2219 C C . ALA A 1 277 ? 31.549 14.077 -44.193 1.00 32.09 277 ALA A C 1
ATOM 2221 O O . ALA A 1 277 ? 30.988 13.774 -45.248 1.00 32.09 277 ALA A O 1
ATOM 2222 N N . PRO A 1 278 ? 31.310 15.257 -43.596 1.00 39.34 278 PRO A N 1
ATOM 2223 C CA . PRO A 1 278 ? 30.685 16.344 -44.312 1.00 39.34 278 PRO A CA 1
ATOM 2224 C C . PRO A 1 278 ? 31.776 17.052 -45.117 1.00 39.34 278 PRO A C 1
ATOM 2226 O O . PRO A 1 278 ? 32.688 17.657 -44.550 1.00 39.34 278 PRO A O 1
ATOM 2229 N N . ASP A 1 279 ? 31.628 17.050 -46.438 1.00 40.00 279 ASP A N 1
ATOM 2230 C CA . ASP A 1 279 ? 31.909 18.262 -47.199 1.00 40.00 279 ASP A CA 1
ATOM 2231 C C . ASP A 1 279 ? 31.019 19.373 -46.619 1.00 40.00 279 ASP A C 1
ATOM 2233 O O . ASP A 1 279 ? 29.856 19.528 -46.984 1.00 40.00 279 ASP A O 1
ATOM 2237 N N . VAL A 1 280 ? 31.551 20.118 -45.653 1.00 32.81 280 VAL A N 1
ATOM 2238 C CA . VAL A 1 280 ? 31.081 21.462 -45.321 1.00 32.81 280 VAL A CA 1
ATOM 2239 C C . VAL A 1 280 ? 32.300 22.359 -45.439 1.00 32.81 280 VAL A C 1
ATOM 2241 O O . VAL A 1 280 ? 33.060 22.580 -44.497 1.00 32.81 280 VAL A O 1
ATOM 2244 N N . THR A 1 281 ? 32.518 22.817 -46.668 1.00 31.19 281 THR A N 1
ATOM 2245 C CA . THR A 1 281 ? 33.168 24.101 -46.908 1.00 31.19 281 THR A CA 1
ATOM 2246 C C . THR A 1 281 ? 32.259 25.198 -46.344 1.00 31.19 281 THR A C 1
ATOM 2248 O O . THR A 1 281 ? 31.037 25.095 -46.439 1.00 31.19 281 THR A O 1
ATOM 2251 N N . LEU A 1 282 ? 32.901 26.170 -45.687 1.00 33.09 282 LEU A N 1
ATOM 2252 C CA . LEU A 1 282 ? 32.342 27.348 -45.006 1.00 33.09 282 LEU A CA 1
ATOM 2253 C C . LEU A 1 282 ? 31.206 28.055 -45.758 1.00 33.09 282 LEU A C 1
ATOM 2255 O O . LEU A 1 282 ? 31.349 28.244 -46.987 1.00 33.09 282 LEU A O 1
#

pLDDT: mean 72.28, std 13.5, range [31.19, 89.81]